Protein AF-A0A6P5MT10-F1 (afdb_monomer_lite)

Foldseek 3Di:
DDDDADPDPVSVVVSVVVVVLVVCVVVVVAADPDPNDGDHDDDPVPDQDDDPCSLVVVCCVQQPPVVVCLVPLVRVVVGDDDDPDPVVVVVSVVVVVVVDDADDFDDWDDAPPDPRDRDGDGASDKDFDCAADDVVLPRGGGFIWGFHDDDPFWTWTATSDDPRHRDIDTHGDDDDFHPPPPDPDGDDDD

Structure (mmCIF, N/CA/C/O backbone):
data_AF-A0A6P5MT10-F1
#
_entry.id   AF-A0A6P5MT10-F1
#
loop_
_atom_site.group_PDB
_atom_site.id
_atom_site.type_symbol
_atom_site.label_atom_id
_atom_site.label_alt_id
_atom_site.label_comp_id
_atom_site.label_asym_id
_atom_site.label_entity_id
_atom_site.label_seq_id
_atom_site.pdbx_PDB_ins_code
_atom_site.Cartn_x
_atom_site.Cartn_y
_atom_site.Cartn_z
_atom_site.occupancy
_atom_site.B_iso_or_equiv
_atom_site.auth_seq_id
_atom_site.auth_comp_id
_atom_site.auth_asym_id
_atom_site.auth_atom_id
_atom_site.pdbx_PDB_model_num
ATOM 1 N N . MET A 1 1 ? -4.787 19.536 1.554 1.00 51.78 1 MET A N 1
ATOM 2 C CA . MET A 1 1 ? -5.417 18.375 2.223 1.00 51.78 1 MET A CA 1
ATOM 3 C C . MET A 1 1 ? -6.895 18.700 2.415 1.00 51.78 1 MET A C 1
ATOM 5 O O . MET A 1 1 ? -7.186 19.864 2.652 1.00 51.78 1 MET A O 1
ATOM 9 N N . ARG A 1 2 ? -7.828 17.757 2.238 1.00 56.28 2 ARG A N 1
ATOM 10 C CA . ARG A 1 2 ? -9.248 17.971 2.577 1.00 56.28 2 ARG A CA 1
ATOM 11 C C . ARG A 1 2 ? -9.568 17.099 3.785 1.00 56.28 2 ARG A C 1
ATOM 13 O O . ARG A 1 2 ? -9.364 15.893 3.699 1.00 56.28 2 ARG A O 1
ATOM 20 N N . LEU A 1 3 ? -10.012 17.713 4.876 1.00 65.69 3 LEU A N 1
ATOM 21 C CA . LEU A 1 3 ? -10.479 17.008 6.065 1.00 65.69 3 LEU A CA 1
ATOM 22 C C . LEU A 1 3 ? -11.955 16.659 5.866 1.00 65.69 3 LEU A C 1
ATOM 24 O O . LEU A 1 3 ? -12.734 17.478 5.379 1.00 65.69 3 LEU A O 1
ATOM 28 N N . SER A 1 4 ? -12.316 15.420 6.170 1.00 63.41 4 SER A N 1
ATOM 29 C CA . SER A 1 4 ? -13.687 14.919 6.095 1.00 63.41 4 SER A CA 1
ATOM 30 C C . SER A 1 4 ? -14.226 14.763 7.508 1.00 63.41 4 SER A C 1
ATOM 32 O O . SER A 1 4 ? -13.623 14.052 8.305 1.00 63.41 4 SER A O 1
ATOM 34 N N . VAL A 1 5 ? -15.343 15.428 7.796 1.00 70.75 5 VAL A N 1
ATOM 35 C CA . VAL A 1 5 ? -15.992 15.422 9.112 1.00 70.75 5 VAL A CA 1
ATOM 36 C C . VAL A 1 5 ? -16.799 14.131 9.278 1.00 70.75 5 VAL A C 1
ATOM 38 O O . VAL A 1 5 ? -17.461 13.692 8.332 1.00 70.75 5 VAL A O 1
ATOM 41 N N . GLY A 1 6 ? -16.732 13.514 10.461 1.00 66.62 6 GLY A N 1
ATOM 42 C CA . GLY A 1 6 ? -17.608 12.400 10.834 1.00 66.62 6 GLY A CA 1
ATOM 43 C C . GLY A 1 6 ? -19.080 12.821 10.935 1.00 66.62 6 GLY A C 1
ATOM 44 O O . GLY A 1 6 ? -19.437 13.977 10.723 1.00 66.62 6 GLY A O 1
ATOM 45 N N . THR A 1 7 ? -19.977 11.875 11.217 1.00 67.81 7 THR A N 1
ATOM 46 C CA . THR A 1 7 ? -21.425 12.164 11.272 1.00 67.81 7 THR A CA 1
ATOM 47 C C . THR A 1 7 ? -21.898 12.649 12.640 1.00 67.81 7 THR A C 1
ATOM 49 O O . THR A 1 7 ? -23.061 13.033 12.766 1.00 67.81 7 THR A O 1
ATOM 52 N N . THR A 1 8 ? -21.055 12.582 13.674 1.00 74.50 8 THR A N 1
ATOM 53 C CA . THR A 1 8 ? -21.438 12.971 15.035 1.00 74.50 8 THR A CA 1
ATOM 54 C C . THR A 1 8 ? -20.989 14.391 15.365 1.00 74.50 8 THR A C 1
ATOM 56 O O . THR A 1 8 ? -20.043 14.919 14.786 1.00 74.50 8 THR A O 1
ATOM 59 N N . THR A 1 9 ? -21.658 15.013 16.336 1.00 73.69 9 THR A N 1
ATOM 60 C CA . THR A 1 9 ? -21.279 16.340 16.842 1.00 73.69 9 THR A CA 1
ATOM 61 C C . THR A 1 9 ? -19.901 16.332 17.512 1.00 73.69 9 THR A C 1
ATOM 63 O O . THR A 1 9 ? -19.203 17.333 17.450 1.00 73.69 9 THR A O 1
ATOM 66 N N . SER A 1 10 ? -19.484 15.201 18.098 1.00 78.56 10 SER A N 1
ATOM 67 C CA . SER A 1 10 ? -18.139 15.031 18.674 1.00 78.56 10 SER A CA 1
ATOM 68 C C . SER A 1 10 ? -17.060 15.016 17.591 1.00 78.56 10 SER A C 1
ATOM 70 O O . SER A 1 10 ? -16.057 15.709 17.723 1.00 78.56 10 SER A O 1
ATOM 72 N N . ASP A 1 11 ? -17.293 14.291 16.488 1.00 77.81 11 ASP A N 1
ATOM 73 C CA . ASP A 1 11 ? -16.350 14.245 15.359 1.00 77.81 11 ASP A CA 1
ATOM 74 C C . ASP A 1 11 ? -16.163 15.636 14.735 1.00 77.81 11 ASP A C 1
ATOM 76 O O . ASP A 1 11 ? -15.095 15.961 14.213 1.00 77.81 11 ASP A O 1
ATOM 80 N N . GLN A 1 12 ? -17.223 16.449 14.756 1.00 78.88 12 GLN A N 1
ATOM 81 C CA . GLN A 1 12 ? -17.206 17.806 14.229 1.00 78.88 12 GLN A CA 1
ATOM 82 C C . GLN A 1 12 ? -16.365 18.744 15.096 1.00 78.88 12 GLN A C 1
ATOM 84 O O . GLN A 1 12 ? -15.495 19.420 14.546 1.00 78.88 12 GLN A O 1
ATOM 89 N N . ASP A 1 13 ? -16.549 18.716 16.417 1.00 82.88 13 ASP A N 1
ATOM 90 C CA . ASP A 1 13 ? -15.737 19.499 17.356 1.00 82.88 13 ASP A CA 1
ATOM 91 C C . ASP A 1 13 ? -14.251 19.097 17.301 1.00 82.88 13 ASP A C 1
ATOM 93 O O . ASP A 1 13 ? -13.378 19.964 17.261 1.00 82.88 13 ASP A O 1
ATOM 97 N N . GLU A 1 14 ? -13.938 17.798 17.239 1.00 82.81 14 GLU A N 1
ATOM 98 C CA . GLU A 1 14 ? -12.552 17.314 17.112 1.00 82.81 14 GLU A CA 1
ATOM 99 C C . GLU A 1 14 ? -11.914 17.748 15.788 1.00 82.81 14 GLU A C 1
ATOM 101 O O . GLU A 1 14 ? -10.762 18.192 15.755 1.00 82.81 14 GLU A O 1
ATOM 106 N N . THR A 1 15 ? -12.670 17.663 14.688 1.00 83.38 15 THR A N 1
ATOM 107 C CA . THR A 1 15 ? -12.182 18.109 13.380 1.00 83.38 15 THR A CA 1
ATOM 108 C C . THR A 1 15 ? -11.914 19.611 13.392 1.00 83.38 15 THR A C 1
ATOM 110 O O . THR A 1 15 ? -10.893 20.040 12.857 1.00 83.38 15 THR A O 1
ATOM 113 N N . GLU A 1 16 ? -12.788 20.412 14.003 1.00 85.81 16 GLU A N 1
ATOM 114 C CA . GLU A 1 16 ? -12.622 21.864 14.099 1.00 85.81 16 GLU A CA 1
ATOM 115 C C . GLU A 1 16 ? -11.395 22.237 14.942 1.00 85.81 16 GLU A C 1
ATOM 117 O O . GLU A 1 16 ? -10.563 23.024 14.486 1.00 85.81 16 GLU A O 1
ATOM 122 N N . GLN A 1 17 ? -11.202 21.588 16.095 1.00 86.38 17 GLN A N 1
ATOM 123 C CA . GLN A 1 17 ? -10.018 21.780 16.941 1.00 86.38 17 GLN A CA 1
ATOM 124 C C . GLN A 1 17 ? -8.718 21.418 16.210 1.00 86.38 17 GLN A C 1
ATOM 126 O O . GLN A 1 17 ? -7.739 22.167 16.262 1.00 86.38 17 GLN A O 1
ATOM 131 N N . PHE A 1 18 ? -8.703 20.298 15.481 1.00 85.94 18 PHE A N 1
ATOM 132 C CA . PHE A 1 18 ? -7.544 19.907 14.681 1.00 85.94 18 PHE A CA 1
ATOM 133 C C . PHE A 1 18 ? -7.294 20.872 13.510 1.00 85.94 18 PHE A C 1
ATOM 135 O O . PHE A 1 18 ? -6.144 21.223 13.244 1.00 85.94 18 PHE A O 1
ATOM 142 N N . CYS A 1 19 ? -8.350 21.344 12.832 1.00 85.88 19 CYS A N 1
ATOM 143 C CA . CYS A 1 19 ? -8.241 22.366 11.784 1.00 85.88 19 CYS A CA 1
ATOM 144 C C . CYS A 1 19 ? -7.609 23.651 12.322 1.00 85.88 19 CYS A C 1
ATOM 146 O O . CYS A 1 19 ? -6.710 24.205 11.691 1.00 85.88 19 CYS A O 1
ATOM 148 N N . GLU A 1 20 ? -8.074 24.123 13.479 1.00 89.06 20 GLU A N 1
ATOM 149 C CA . GLU A 1 20 ? -7.573 25.345 14.099 1.00 89.06 20 GLU A CA 1
ATOM 150 C C . GLU A 1 20 ? -6.102 25.198 14.508 1.00 89.06 20 GLU A C 1
ATOM 152 O O . GLU A 1 20 ? -5.293 26.091 14.254 1.00 89.06 20 GLU A O 1
ATOM 157 N N . TRP A 1 21 ? -5.729 24.053 15.086 1.00 87.94 21 TRP A N 1
ATOM 158 C CA . TRP A 1 21 ? -4.333 23.744 15.393 1.00 87.94 21 TRP A CA 1
ATOM 159 C C . TRP A 1 21 ? -3.462 23.739 14.128 1.00 87.94 21 TRP A C 1
ATOM 161 O O . TRP A 1 21 ? -2.416 24.386 14.101 1.00 87.94 21 TRP A O 1
ATOM 171 N N . LEU A 1 22 ? -3.914 23.087 13.052 1.00 87.31 22 LEU A N 1
ATOM 172 C CA . LEU A 1 22 ? -3.173 23.010 11.790 1.00 87.31 22 LEU A CA 1
ATOM 173 C C . LEU A 1 22 ? -2.992 24.392 11.136 1.00 87.31 22 LEU A C 1
ATOM 175 O O . LEU A 1 22 ? -1.930 24.675 10.582 1.00 87.31 22 LEU A O 1
ATOM 179 N N . LEU A 1 23 ? -4.006 25.260 11.219 1.00 88.31 23 LEU A N 1
ATOM 180 C CA . LEU A 1 23 ? -3.922 26.650 10.758 1.00 88.31 23 LEU A CA 1
ATOM 181 C C . LEU A 1 23 ? -2.880 27.437 11.551 1.00 88.31 23 LEU A C 1
ATOM 183 O O . LEU A 1 23 ? -2.011 28.061 10.953 1.00 88.31 23 LEU A O 1
ATOM 187 N N . LYS A 1 24 ? -2.900 27.339 12.883 1.00 86.56 24 LYS A N 1
ATOM 188 C CA . LYS A 1 24 ? -1.916 28.013 13.741 1.00 86.56 24 LYS A CA 1
ATOM 189 C C . LYS A 1 24 ? -0.482 27.552 13.465 1.00 86.56 24 LYS A C 1
ATOM 191 O O . LYS A 1 24 ? 0.431 28.372 13.528 1.00 86.56 24 LYS A O 1
ATOM 196 N N . VAL A 1 25 ? -0.277 26.274 13.130 1.00 86.00 25 VAL A N 1
ATOM 197 C CA . VAL A 1 25 ? 1.021 25.772 12.647 1.00 86.00 25 VAL A CA 1
ATOM 198 C C . VAL A 1 25 ? 1.411 26.451 11.328 1.00 86.00 25 VAL A C 1
ATOM 200 O O . VAL A 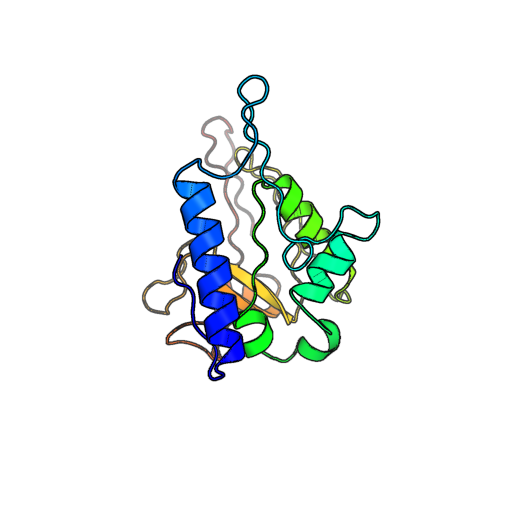1 25 ? 2.530 26.942 11.205 1.00 86.00 25 VAL A O 1
ATOM 203 N N . GLY A 1 26 ? 0.497 26.522 10.354 1.00 83.19 26 GLY A N 1
ATOM 204 C CA . GLY A 1 26 ? 0.743 27.172 9.059 1.00 83.19 26 GLY A CA 1
ATOM 205 C C . GLY A 1 26 ? 1.007 28.679 9.151 1.00 83.19 26 GLY A C 1
ATOM 206 O O . GLY A 1 26 ? 1.821 29.203 8.393 1.00 83.19 26 GLY A O 1
ATOM 207 N N . ASP A 1 27 ? 0.371 29.352 10.108 1.00 85.69 27 ASP A N 1
ATOM 208 C CA . ASP A 1 27 ? 0.545 30.781 10.386 1.00 85.69 27 ASP A CA 1
ATOM 209 C C . ASP A 1 27 ? 1.806 31.081 11.223 1.00 85.69 27 ASP A C 1
ATOM 211 O O . ASP A 1 27 ? 2.105 32.245 11.495 1.00 85.69 27 ASP A O 1
ATOM 215 N N . GLY A 1 28 ? 2.553 30.054 11.650 1.00 82.31 28 GLY A N 1
ATOM 216 C CA . GLY A 1 28 ? 3.742 30.212 12.494 1.00 82.31 28 GLY A CA 1
ATOM 217 C C . GLY A 1 28 ? 3.431 30.695 13.915 1.00 82.31 28 GLY A C 1
ATOM 218 O O . GLY A 1 28 ? 4.284 31.293 14.565 1.00 82.31 28 GLY A O 1
ATOM 219 N N . LEU A 1 29 ? 2.203 30.466 14.392 1.00 82.44 29 LEU A N 1
ATOM 220 C CA . LEU A 1 29 ? 1.739 30.828 15.738 1.00 82.44 29 LEU A CA 1
ATOM 221 C C . LEU A 1 29 ? 1.977 29.710 16.768 1.00 82.44 29 LEU A C 1
ATOM 223 O O . LEU A 1 29 ? 1.726 29.910 17.956 1.00 82.44 29 LEU A O 1
ATOM 227 N N . ILE A 1 30 ? 2.411 28.530 16.313 1.00 77.69 30 ILE A N 1
ATOM 228 C CA . ILE A 1 30 ? 2.747 27.363 17.136 1.00 77.69 30 ILE A CA 1
ATOM 229 C C . ILE A 1 30 ? 4.221 27.002 16.937 1.00 77.69 30 ILE A C 1
ATOM 231 O O . ILE A 1 30 ? 4.678 26.867 15.803 1.00 77.69 30 ILE A O 1
ATOM 235 N N . GLY A 1 31 ? 4.908 26.781 18.058 1.00 69.94 31 GLY A N 1
ATOM 236 C CA . GLY A 1 31 ? 6.320 26.414 18.145 1.00 69.94 31 GLY A CA 1
ATOM 237 C C . GLY A 1 31 ? 7.169 27.549 18.712 1.00 69.94 31 GLY A C 1
ATOM 238 O O . GLY A 1 31 ? 6.950 28.718 18.392 1.00 69.94 31 GLY A O 1
ATOM 239 N N . ASP A 1 32 ? 8.115 27.208 19.584 1.00 67.00 32 ASP A N 1
ATOM 240 C CA . ASP A 1 32 ? 9.053 28.184 20.134 1.00 67.00 32 ASP A CA 1
ATOM 241 C C . ASP A 1 32 ? 10.165 28.445 19.112 1.00 67.00 32 ASP A C 1
ATOM 243 O O . ASP A 1 32 ? 10.712 27.521 18.514 1.00 67.00 32 ASP A O 1
ATOM 247 N N . ASN A 1 33 ? 10.495 29.719 18.888 1.00 61.72 33 ASN A N 1
ATOM 248 C CA . ASN A 1 33 ? 11.582 30.110 17.994 1.00 61.72 33 ASN A CA 1
ATOM 249 C C . ASN A 1 33 ? 12.895 30.097 18.778 1.00 61.72 33 ASN A C 1
ATOM 251 O O . ASN A 1 33 ? 13.350 31.132 19.273 1.00 61.72 33 ASN A O 1
ATOM 255 N N . ILE A 1 34 ? 13.454 28.903 18.950 1.00 61.00 34 ILE A N 1
ATOM 256 C CA . ILE A 1 34 ? 14.773 28.726 19.545 1.00 61.00 34 ILE A CA 1
ATOM 257 C C . ILE A 1 34 ? 15.740 28.470 18.390 1.00 61.00 34 ILE A C 1
ATOM 259 O O . ILE A 1 34 ? 15.634 27.487 17.667 1.00 61.00 34 ILE A O 1
ATOM 263 N N . ASP A 1 35 ? 16.665 29.406 18.186 1.00 63.62 35 ASP A N 1
ATOM 264 C CA . ASP A 1 35 ? 17.834 29.248 17.316 1.00 63.62 35 ASP A CA 1
ATOM 265 C C . ASP A 1 35 ? 17.563 28.792 15.865 1.00 63.62 35 ASP A C 1
ATOM 267 O O . ASP A 1 35 ? 18.356 28.068 15.269 1.00 63.62 35 ASP A O 1
ATOM 271 N N . SER A 1 36 ? 16.523 29.339 15.222 1.00 59.97 36 SER A N 1
ATOM 272 C CA . SER A 1 36 ? 16.181 29.108 13.798 1.00 59.97 36 SER A CA 1
ATOM 273 C C . SER A 1 36 ? 15.542 27.752 13.479 1.00 59.97 36 SER A C 1
ATOM 275 O O . SER A 1 36 ? 15.314 27.458 12.303 1.00 59.97 36 SER A O 1
ATOM 277 N N . GLU A 1 37 ? 15.201 26.959 14.495 1.00 61.34 37 GLU A N 1
ATOM 278 C CA . GLU A 1 37 ? 14.422 25.732 14.351 1.00 61.34 37 GLU A CA 1
ATOM 279 C C . GLU A 1 37 ? 13.051 25.915 15.017 1.00 61.34 37 GLU A C 1
ATOM 281 O O . GLU A 1 37 ? 12.942 26.390 16.145 1.00 61.34 37 GLU A O 1
ATOM 286 N N . PHE A 1 38 ? 11.981 25.581 14.290 1.00 66.88 38 PHE A N 1
ATOM 287 C CA . PHE A 1 38 ? 10.621 25.597 14.828 1.00 66.88 38 PHE A CA 1
ATOM 288 C C . PHE A 1 38 ? 10.303 24.215 15.393 1.00 66.88 38 PHE A C 1
ATOM 290 O O . PHE A 1 38 ? 10.094 23.266 14.633 1.00 66.88 38 PHE A O 1
ATOM 297 N N . GLU A 1 39 ? 10.248 24.097 16.717 1.00 73.94 39 GLU A N 1
ATOM 298 C CA . GLU A 1 39 ? 9.820 22.862 17.370 1.00 73.94 39 GLU A CA 1
ATOM 299 C C . GLU A 1 39 ? 8.291 22.840 17.485 1.00 73.94 39 GLU A C 1
ATOM 301 O O . GLU A 1 39 ? 7.688 23.653 18.183 1.00 73.94 39 GLU A O 1
ATOM 306 N N . ILE A 1 40 ? 7.640 21.915 16.776 1.00 78.94 40 ILE A N 1
ATOM 307 C CA . ILE A 1 40 ? 6.185 21.737 16.824 1.00 78.94 40 ILE A CA 1
ATOM 308 C C . ILE A 1 40 ? 5.873 20.454 17.591 1.00 78.94 40 ILE A C 1
ATOM 310 O O . ILE A 1 40 ? 6.210 19.353 17.156 1.00 78.94 40 ILE A O 1
ATOM 314 N N . CYS A 1 41 ? 5.154 20.586 18.704 1.00 75.88 41 CYS A N 1
ATOM 315 C CA . CYS A 1 41 ? 4.646 19.445 19.458 1.00 75.88 41 CYS A CA 1
ATOM 316 C C . CYS A 1 41 ? 3.424 18.837 18.756 1.00 75.88 41 CYS A C 1
ATOM 318 O O . CYS A 1 41 ? 2.357 19.453 18.692 1.00 75.88 41 CYS A O 1
ATOM 320 N N . LEU A 1 42 ? 3.568 17.611 18.255 1.00 78.88 42 LEU A N 1
ATOM 321 C CA . LEU A 1 42 ? 2.460 16.825 17.712 1.00 78.88 42 LEU A CA 1
ATOM 322 C C . LEU A 1 42 ? 1.652 16.174 18.847 1.00 78.88 42 LEU A C 1
ATOM 324 O O . LEU A 1 42 ? 2.218 15.748 19.856 1.00 78.88 42 LEU A O 1
ATOM 328 N N . SER A 1 43 ? 0.327 16.070 18.681 1.00 79.75 43 SER A N 1
ATOM 329 C CA . SER A 1 43 ? -0.511 15.348 19.651 1.00 79.75 43 SER A CA 1
ATOM 330 C C . SER A 1 43 ? -0.124 13.868 19.708 1.00 79.75 43 SER A C 1
ATOM 332 O O . SER A 1 43 ? 0.179 13.253 18.687 1.00 79.75 43 SER A O 1
ATOM 334 N N . LYS A 1 44 ? -0.191 13.265 20.898 1.00 77.00 44 LYS A N 1
ATOM 335 C CA . LYS A 1 44 ? 0.094 11.832 21.082 1.00 77.00 44 LYS A CA 1
ATOM 336 C C . LYS A 1 44 ? -0.871 10.936 20.306 1.00 77.00 44 LYS A C 1
ATOM 338 O O . LYS A 1 44 ? -0.498 9.827 19.953 1.00 77.00 44 LYS A O 1
ATOM 343 N N . ASP A 1 45 ? -2.065 11.429 19.991 1.00 74.50 45 ASP A N 1
ATOM 344 C CA . ASP A 1 45 ? -3.080 10.670 19.250 1.00 74.50 45 ASP A CA 1
ATOM 345 C C . ASP A 1 45 ? -2.742 10.510 17.758 1.00 74.50 45 ASP A C 1
ATOM 347 O O . ASP A 1 45 ? -3.307 9.656 17.078 1.00 74.50 45 ASP A O 1
ATOM 351 N N . ILE A 1 46 ? -1.814 11.324 17.240 1.00 77.12 46 ILE A N 1
ATOM 352 C CA . ILE A 1 46 ? -1.383 11.303 15.834 1.00 77.12 46 ILE A CA 1
ATOM 353 C C . ILE A 1 46 ? 0.073 10.847 15.666 1.00 77.12 46 ILE A C 1
ATOM 355 O O . ILE A 1 46 ? 0.603 10.892 14.555 1.00 77.12 46 ILE A O 1
ATOM 359 N N . VAL A 1 47 ? 0.724 10.419 16.752 1.00 81.81 47 VAL A N 1
ATOM 360 C CA . VAL A 1 47 ? 2.131 10.007 16.767 1.00 81.81 47 VAL A CA 1
ATOM 361 C C . VAL A 1 47 ? 2.251 8.572 17.249 1.00 81.81 47 VAL A C 1
ATOM 363 O O . VAL A 1 47 ? 1.749 8.206 18.307 1.00 81.81 47 VAL A O 1
ATOM 366 N N . ILE A 1 48 ? 3.001 7.777 16.496 1.00 79.94 48 ILE A N 1
ATOM 367 C CA . ILE A 1 48 ? 3.528 6.502 16.975 1.00 79.94 48 ILE A CA 1
ATOM 368 C C . ILE A 1 48 ? 4.864 6.818 17.634 1.00 79.94 48 ILE A C 1
ATOM 370 O O . ILE A 1 48 ? 5.755 7.380 16.994 1.00 79.94 48 ILE A O 1
ATOM 374 N N . LEU A 1 49 ? 4.973 6.546 18.934 1.00 76.81 49 LEU A N 1
ATOM 375 C CA . LEU A 1 49 ? 6.181 6.859 19.687 1.00 76.81 49 LEU A CA 1
ATOM 376 C C . LEU A 1 49 ? 7.324 5.968 19.203 1.00 76.81 49 LEU A C 1
ATOM 378 O O . LEU A 1 49 ? 7.154 4.763 19.039 1.00 76.81 49 LEU A O 1
ATOM 382 N N . SER A 1 50 ? 8.495 6.567 18.996 1.00 69.69 50 SER A N 1
ATOM 383 C CA . SER A 1 50 ? 9.692 5.836 18.594 1.00 69.69 50 SER A CA 1
ATOM 384 C C . SER A 1 50 ? 10.028 4.770 19.638 1.00 69.69 50 SER A C 1
ATOM 386 O O . SER A 1 50 ? 10.456 5.078 20.750 1.00 69.69 50 SER A O 1
ATOM 388 N N . SER A 1 51 ? 9.811 3.515 19.265 1.00 78.94 51 SER A N 1
ATOM 389 C CA . SER A 1 51 ? 10.110 2.316 20.036 1.00 78.94 51 SER A CA 1
ATOM 390 C C . SER A 1 51 ? 10.807 1.306 19.123 1.00 78.94 51 SER A C 1
ATOM 392 O O . SER A 1 51 ? 10.764 1.431 17.895 1.00 78.94 51 SER A O 1
ATOM 394 N N . ASP A 1 52 ? 11.396 0.261 19.702 1.00 77.81 52 ASP A N 1
ATOM 395 C CA . ASP A 1 52 ? 11.949 -0.860 18.927 1.00 77.81 52 ASP A CA 1
ATOM 396 C C . ASP A 1 52 ? 10.876 -1.574 18.073 1.00 77.81 52 ASP A C 1
ATOM 398 O O . ASP A 1 52 ? 11.205 -2.332 17.164 1.00 77.81 52 ASP A O 1
ATOM 402 N N . GLN A 1 53 ? 9.591 -1.322 18.353 1.00 79.12 53 GLN A N 1
ATOM 403 C CA . GLN A 1 53 ? 8.423 -1.881 17.669 1.00 79.12 53 GLN A CA 1
ATOM 404 C C . GLN A 1 53 ? 7.677 -0.840 16.821 1.00 79.12 53 GLN A C 1
ATOM 406 O O . GLN A 1 53 ? 6.584 -1.119 16.336 1.00 79.12 53 GLN A O 1
ATOM 411 N N . ALA A 1 54 ? 8.249 0.347 16.586 1.00 83.19 54 ALA A N 1
ATOM 412 C CA . ALA A 1 54 ? 7.560 1.430 15.879 1.00 83.19 54 ALA A CA 1
ATOM 413 C C . ALA A 1 54 ? 7.034 1.010 14.492 1.00 83.19 54 ALA A C 1
ATOM 415 O O . ALA A 1 54 ? 5.952 1.435 14.087 1.00 83.19 54 ALA A O 1
ATOM 416 N N . PHE A 1 55 ? 7.754 0.143 13.769 1.00 82.75 55 PHE A N 1
ATOM 417 C CA . PHE A 1 55 ? 7.285 -0.393 12.486 1.00 82.75 55 PHE A CA 1
ATOM 418 C C . PHE A 1 55 ? 6.134 -1.393 12.631 1.00 82.75 55 PHE A C 1
ATOM 420 O O . PHE A 1 55 ? 5.197 -1.332 11.833 1.00 82.75 55 PHE A O 1
ATOM 427 N N . ASP A 1 56 ? 6.162 -2.254 13.653 1.00 83.62 56 ASP A N 1
ATOM 428 C CA . ASP A 1 56 ? 5.052 -3.163 13.961 1.00 83.62 56 ASP A CA 1
ATOM 429 C C . ASP A 1 56 ? 3.796 -2.357 14.311 1.00 83.62 56 ASP A C 1
ATOM 431 O O . ASP A 1 56 ? 2.712 -2.627 13.794 1.00 83.62 56 ASP A O 1
ATOM 435 N N . GLU A 1 57 ? 3.949 -1.323 15.141 1.00 86.81 57 GLU A N 1
ATOM 436 C CA . GLU A 1 57 ? 2.877 -0.405 15.524 1.00 86.81 57 GLU A CA 1
ATOM 437 C C . GLU A 1 57 ? 2.331 0.354 14.306 1.00 86.81 57 GLU A C 1
ATOM 439 O O . GLU A 1 57 ? 1.116 0.405 14.107 1.00 86.81 57 GLU A O 1
ATOM 444 N N . LEU A 1 58 ? 3.205 0.871 13.434 1.00 88.12 58 LEU A N 1
ATOM 445 C CA . LEU A 1 58 ? 2.825 1.570 12.202 1.00 88.12 58 LEU A CA 1
ATOM 446 C C . LEU A 1 58 ? 2.064 0.667 11.235 1.00 88.12 58 LEU A C 1
ATOM 448 O O . LEU A 1 58 ? 1.038 1.073 10.671 1.00 88.12 58 LEU A O 1
ATOM 452 N N . VAL A 1 59 ? 2.550 -0.558 11.039 1.00 85.69 59 VAL A N 1
ATOM 453 C CA . VAL A 1 59 ? 1.886 -1.548 10.196 1.00 85.69 59 VAL A CA 1
ATOM 454 C C . VAL A 1 59 ? 0.566 -1.979 10.815 1.00 85.69 59 VAL A C 1
ATOM 456 O O . VAL A 1 59 ? -0.421 -2.064 10.090 1.00 85.69 59 VAL A O 1
ATOM 459 N N . HIS A 1 60 ? 0.501 -2.203 12.125 1.00 87.31 60 HIS A N 1
ATOM 460 C CA . HIS A 1 60 ? -0.733 -2.576 12.808 1.00 87.31 60 HIS A CA 1
ATOM 461 C C . HIS A 1 60 ? -1.785 -1.464 12.741 1.00 87.31 60 HIS A C 1
ATOM 463 O O . HIS A 1 60 ? -2.946 -1.735 12.429 1.00 87.31 60 HIS A O 1
ATOM 469 N N . PHE A 1 61 ? -1.373 -0.217 12.973 1.00 87.75 61 PHE A N 1
ATOM 470 C CA . PHE A 1 61 ? -2.217 0.969 12.867 1.00 87.75 61 PHE A CA 1
ATOM 471 C C . PHE A 1 61 ? -2.768 1.129 11.445 1.00 87.75 61 PHE A C 1
ATOM 473 O O . PHE A 1 61 ? -3.976 1.271 11.235 1.00 87.75 61 PHE A O 1
ATOM 480 N N . SER A 1 62 ? -1.889 1.040 10.444 1.00 88.19 62 SER A N 1
ATOM 481 C CA . SER A 1 62 ? -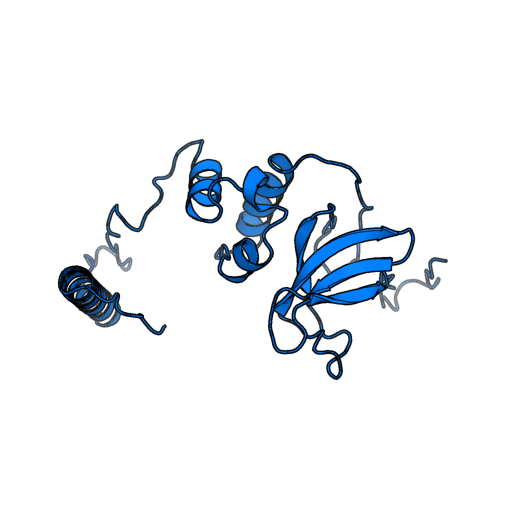2.262 1.241 9.043 1.00 88.19 62 SER A CA 1
ATOM 482 C C . SER A 1 62 ? -3.047 0.059 8.475 1.00 88.19 62 SER A C 1
ATOM 484 O O . SER A 1 62 ? -4.029 0.271 7.766 1.00 88.19 62 SER A O 1
ATOM 486 N N . TYR A 1 63 ? -2.654 -1.175 8.798 1.00 88.38 63 TYR A N 1
ATOM 487 C CA . TYR A 1 63 ? -3.178 -2.441 8.274 1.00 88.38 63 TYR A CA 1
ATOM 488 C C . TYR A 1 63 ? -3.534 -3.426 9.407 1.00 88.38 63 TYR A C 1
ATOM 490 O O . TYR A 1 63 ? -2.913 -4.486 9.553 1.00 88.38 63 TYR A O 1
ATOM 498 N N . PRO A 1 64 ? -4.599 -3.152 10.178 1.00 89.81 64 PRO A N 1
ATOM 499 C CA . PRO A 1 64 ? -4.996 -4.013 11.284 1.00 89.81 64 PRO A CA 1
ATOM 500 C C . PRO A 1 64 ? -5.419 -5.401 10.788 1.00 89.81 64 PRO A C 1
ATOM 502 O O . PRO A 1 64 ? -6.209 -5.539 9.850 1.00 89.81 64 PRO A O 1
ATOM 505 N N . ASN A 1 65 ? -4.929 -6.451 11.453 1.00 88.88 65 ASN A N 1
ATOM 506 C CA . ASN A 1 65 ? -5.196 -7.849 11.094 1.00 88.88 65 ASN A CA 1
ATOM 507 C C . ASN A 1 65 ? -4.880 -8.175 9.619 1.00 88.88 65 ASN A C 1
ATOM 509 O O . ASN A 1 65 ? -5.661 -8.875 8.969 1.00 88.88 65 ASN A O 1
ATOM 513 N N . ILE A 1 66 ? -3.755 -7.677 9.091 1.00 85.50 66 ILE A N 1
ATOM 514 C CA . ILE A 1 66 ? -3.375 -7.804 7.673 1.00 85.50 66 ILE A CA 1
ATOM 515 C C . ILE A 1 66 ? -3.581 -9.219 7.110 1.00 85.50 66 ILE A C 1
ATOM 517 O O . ILE A 1 66 ? -4.233 -9.366 6.082 1.00 85.50 66 ILE A O 1
ATOM 521 N N . LEU A 1 67 ? -3.162 -10.260 7.839 1.00 84.31 67 LEU A N 1
ATOM 522 C CA . LEU A 1 67 ? -3.287 -11.661 7.418 1.00 84.31 67 LEU A CA 1
ATOM 523 C C . LEU A 1 67 ? -4.742 -12.109 7.209 1.00 84.31 67 LEU A C 1
ATOM 525 O O . LEU A 1 67 ? -5.035 -12.826 6.258 1.00 84.31 67 LEU A O 1
ATOM 529 N N . LYS A 1 68 ? -5.675 -11.660 8.060 1.00 86.12 68 LYS A N 1
ATOM 530 C CA . LYS A 1 68 ? -7.110 -11.971 7.912 1.00 86.12 68 LYS A CA 1
ATOM 531 C C . LYS A 1 68 ? -7.747 -11.197 6.760 1.00 86.12 68 LYS A C 1
ATOM 533 O O . LYS A 1 68 ? -8.741 -11.639 6.196 1.00 86.12 68 LYS A O 1
ATOM 538 N N . ASN A 1 69 ? -7.183 -10.038 6.430 1.00 85.62 69 ASN A N 1
ATOM 539 C CA . ASN A 1 69 ? -7.698 -9.136 5.411 1.00 85.62 69 ASN A CA 1
ATOM 540 C C . ASN A 1 69 ? -7.017 -9.301 4.046 1.00 85.62 69 ASN A C 1
ATOM 542 O O . ASN A 1 69 ? -7.374 -8.569 3.127 1.00 85.62 69 ASN A O 1
ATOM 546 N N . MET A 1 70 ? -6.103 -10.265 3.873 1.00 78.88 70 MET A N 1
ATOM 547 C CA . MET A 1 70 ? -5.402 -10.497 2.599 1.00 78.88 70 MET A CA 1
ATOM 548 C C . MET A 1 70 ? -6.375 -10.696 1.430 1.00 78.88 70 MET A C 1
ATOM 550 O O . MET A 1 70 ? -6.177 -10.151 0.349 1.00 78.88 70 MET A O 1
ATOM 554 N N . SER A 1 71 ? -7.496 -11.383 1.653 1.00 76.56 71 SER A N 1
ATOM 555 C CA . SER A 1 71 ? -8.523 -11.585 0.620 1.00 76.56 71 SER A CA 1
ATOM 556 C C . SER A 1 71 ? -9.451 -10.374 0.417 1.00 76.56 71 SER A C 1
ATOM 558 O O . SER A 1 71 ? -10.247 -10.351 -0.523 1.00 76.56 71 SER A O 1
ATOM 560 N N . SER A 1 72 ? -9.380 -9.359 1.284 1.00 81.38 72 SER A N 1
ATOM 561 C CA . SER A 1 72 ? -10.249 -8.183 1.245 1.00 81.38 72 SER A CA 1
ATOM 562 C C . SER A 1 72 ? -9.672 -7.094 0.342 1.00 81.38 72 SER A C 1
ATOM 564 O O . SER A 1 72 ? -8.822 -6.295 0.727 1.00 81.38 72 SER A O 1
ATOM 566 N N . LYS A 1 73 ? -10.199 -7.004 -0.878 1.00 72.44 73 LYS A N 1
ATOM 567 C CA . LYS A 1 73 ? -9.756 -6.031 -1.895 1.00 72.44 73 LYS A CA 1
ATOM 568 C C . LYS A 1 73 ? -9.906 -4.576 -1.438 1.00 72.44 73 LYS A C 1
ATOM 570 O O . LYS A 1 73 ? -9.026 -3.748 -1.659 1.00 72.44 73 LYS A O 1
ATOM 575 N N . ASN A 1 74 ? -11.010 -4.262 -0.757 1.00 79.31 74 ASN A N 1
ATOM 576 C CA . ASN A 1 74 ? -11.278 -2.910 -0.257 1.00 79.31 74 ASN A CA 1
ATOM 577 C C . ASN A 1 74 ? -10.340 -2.505 0.884 1.00 79.31 74 ASN A C 1
ATOM 579 O O . ASN A 1 74 ? -10.110 -1.314 1.084 1.00 79.31 74 ASN A O 1
ATOM 583 N N . PHE A 1 75 ? -9.789 -3.476 1.614 1.00 83.62 75 PHE A N 1
ATOM 584 C CA . PHE A 1 75 ? -8.907 -3.208 2.740 1.00 83.62 75 PHE A CA 1
ATOM 585 C C . PHE A 1 75 ? -7.652 -2.455 2.290 1.00 83.62 75 PHE A C 1
ATOM 587 O O . PHE A 1 75 ? -7.384 -1.366 2.786 1.00 83.62 75 PHE A O 1
ATOM 594 N N . PHE A 1 76 ? -6.947 -2.962 1.278 1.00 80.12 76 PHE A N 1
ATOM 595 C CA . PHE A 1 76 ? -5.732 -2.324 0.750 1.00 80.12 76 PHE A CA 1
ATOM 596 C C . PHE A 1 76 ? -6.015 -1.103 -0.135 1.00 80.12 76 PHE A C 1
ATOM 598 O O . PHE A 1 76 ? -5.135 -0.278 -0.383 1.00 80.12 76 PHE A O 1
ATOM 605 N N . LYS A 1 77 ? -7.259 -0.952 -0.599 1.00 78.19 77 LYS A N 1
ATOM 606 C CA . LYS A 1 77 ? -7.690 0.184 -1.416 1.00 78.19 77 LYS A CA 1
ATOM 607 C C . LYS A 1 77 ? -7.606 1.510 -0.657 1.00 78.19 77 LYS A C 1
ATOM 609 O O . LYS A 1 77 ? -7.125 2.500 -1.200 1.00 78.19 77 LYS A O 1
ATOM 614 N N . ALA A 1 78 ? -8.078 1.517 0.587 1.00 77.62 78 ALA A N 1
ATOM 615 C CA . ALA A 1 78 ? -8.260 2.728 1.387 1.00 77.62 78 ALA A CA 1
ATOM 616 C C . ALA A 1 78 ? -7.033 3.116 2.231 1.00 77.62 78 ALA A C 1
ATOM 618 O O . ALA A 1 78 ? -7.101 4.071 2.998 1.00 77.62 78 ALA A O 1
ATOM 619 N N . ARG A 1 79 ? -5.928 2.367 2.134 1.00 85.19 79 ARG A N 1
ATOM 620 C CA . ARG A 1 79 ? -4.794 2.450 3.066 1.00 85.19 79 ARG A CA 1
ATOM 621 C C . ARG A 1 79 ? -3.487 2.648 2.303 1.00 85.19 79 ARG A C 1
ATOM 623 O O . ARG A 1 79 ? -3.322 2.117 1.208 1.00 85.19 79 ARG A O 1
ATOM 630 N N . THR A 1 80 ? -2.589 3.465 2.843 1.00 85.06 80 THR A N 1
ATOM 631 C CA . THR A 1 80 ? -1.242 3.711 2.311 1.00 85.06 80 THR A CA 1
ATOM 632 C C . THR A 1 80 ? -0.370 4.254 3.429 1.00 85.06 80 THR A C 1
ATOM 634 O O . THR A 1 80 ? -0.833 5.081 4.207 1.00 85.06 80 THR A O 1
ATOM 637 N N . ILE A 1 81 ? 0.889 3.825 3.459 1.00 87.06 81 ILE A N 1
ATOM 638 C CA . ILE A 1 81 ? 1.927 4.435 4.288 1.00 87.06 81 ILE A CA 1
ATOM 639 C C . ILE A 1 81 ? 2.760 5.336 3.374 1.00 87.06 81 ILE A C 1
ATOM 641 O O . ILE A 1 81 ? 3.159 4.912 2.289 1.00 87.06 81 ILE A O 1
ATOM 645 N N . LEU A 1 82 ? 2.977 6.581 3.793 1.00 85.19 82 LEU A N 1
ATOM 646 C CA . LEU A 1 82 ? 3.867 7.534 3.132 1.00 85.19 82 LEU A CA 1
ATOM 647 C C . LEU A 1 82 ? 5.062 7.780 4.049 1.00 85.19 82 LEU A C 1
ATOM 649 O O . LEU A 1 82 ? 4.882 7.917 5.256 1.00 85.19 82 LEU A O 1
ATOM 653 N N . ALA A 1 83 ? 6.258 7.860 3.476 1.00 83.25 83 ALA A N 1
ATOM 654 C CA . ALA A 1 83 ? 7.474 8.187 4.207 1.00 83.25 83 ALA A CA 1
ATOM 655 C C . ALA A 1 83 ? 8.295 9.233 3.431 1.00 83.25 83 ALA A C 1
ATOM 657 O O . ALA A 1 83 ? 8.167 9.317 2.205 1.00 83.25 83 ALA A O 1
ATOM 658 N N . PRO A 1 84 ? 9.111 10.047 4.126 1.00 81.38 84 PRO A N 1
ATOM 659 C CA . PRO A 1 84 ? 9.819 11.171 3.513 1.00 81.38 84 PRO A CA 1
ATOM 660 C C . PRO A 1 84 ? 11.013 10.748 2.646 1.00 81.38 84 PRO A C 1
ATOM 662 O O . PRO A 1 84 ? 11.407 11.499 1.757 1.00 81.38 84 PRO A O 1
ATOM 665 N N . THR A 1 85 ? 11.587 9.563 2.880 1.00 81.31 85 THR A N 1
ATOM 666 C CA . THR A 1 85 ? 12.754 9.050 2.146 1.00 81.31 85 THR A CA 1
ATOM 667 C C . THR A 1 85 ? 12.519 7.633 1.632 1.00 81.31 85 THR A C 1
ATOM 669 O O . THR A 1 85 ? 11.695 6.886 2.164 1.00 81.31 85 THR A O 1
ATOM 672 N N . LEU A 1 86 ? 13.262 7.257 0.585 1.00 74.75 86 LEU A N 1
ATOM 673 C CA . LEU A 1 86 ? 13.220 5.906 0.020 1.00 74.75 86 LEU A CA 1
ATOM 674 C C . LEU A 1 86 ? 13.717 4.848 1.011 1.00 74.75 86 LEU A C 1
ATOM 676 O O . LEU A 1 86 ? 13.129 3.774 1.062 1.00 74.75 86 LEU A O 1
ATOM 680 N N . ASP A 1 87 ? 14.726 5.169 1.822 1.00 80.12 87 ASP A N 1
ATOM 681 C CA . ASP A 1 87 ? 15.294 4.241 2.808 1.00 80.12 87 ASP A CA 1
ATOM 682 C C . ASP A 1 87 ? 14.231 3.793 3.826 1.00 80.12 87 ASP A C 1
ATOM 684 O O . ASP A 1 87 ? 14.056 2.601 4.071 1.00 80.12 87 ASP A O 1
ATOM 688 N N . ILE A 1 88 ? 13.421 4.734 4.330 1.00 82.94 88 ILE A N 1
ATOM 689 C CA . ILE A 1 88 ? 12.322 4.420 5.256 1.00 82.94 88 ILE A CA 1
ATOM 690 C C . ILE A 1 88 ? 11.228 3.605 4.547 1.00 82.94 88 ILE A C 1
ATOM 692 O O . ILE A 1 88 ? 10.668 2.677 5.130 1.00 82.94 88 ILE A O 1
ATOM 696 N N . ILE A 1 89 ? 10.918 3.913 3.279 1.00 81.81 89 ILE A N 1
ATOM 697 C CA . ILE A 1 89 ? 9.970 3.109 2.488 1.00 81.81 89 ILE A CA 1
ATOM 698 C C . ILE A 1 89 ? 10.465 1.666 2.340 1.00 81.81 89 ILE A C 1
ATOM 700 O O . ILE A 1 89 ? 9.666 0.733 2.435 1.00 81.81 89 ILE A O 1
ATOM 704 N N . GLU A 1 90 ? 11.759 1.470 2.094 1.00 82.06 90 GLU A N 1
ATOM 705 C CA . GLU A 1 90 ? 12.353 0.143 1.965 1.00 82.06 90 GLU A CA 1
ATOM 706 C C . GLU A 1 90 ? 12.255 -0.646 3.276 1.00 82.06 90 GLU A C 1
ATOM 708 O O . GLU A 1 90 ? 11.820 -1.799 3.254 1.00 82.06 90 GLU A O 1
ATOM 713 N N . GLU A 1 91 ? 12.554 -0.023 4.417 1.00 84.44 91 GLU A N 1
ATOM 714 C CA . GLU A 1 91 ? 12.404 -0.644 5.739 1.00 84.44 91 GLU A CA 1
ATOM 715 C C . GLU A 1 91 ? 10.955 -1.072 6.022 1.00 84.44 91 GLU A C 1
ATOM 717 O O . GLU A 1 91 ? 10.710 -2.236 6.353 1.00 84.44 91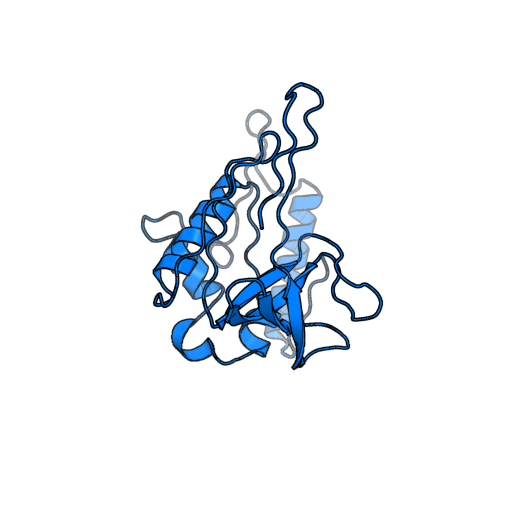 GLU A O 1
ATOM 722 N N . VAL A 1 92 ? 9.979 -0.181 5.801 1.00 84.81 92 VAL A N 1
ATOM 723 C CA . VAL A 1 92 ? 8.547 -0.489 5.982 1.00 84.81 92 VAL A CA 1
ATOM 724 C C . VAL A 1 92 ? 8.104 -1.631 5.066 1.00 84.81 92 VAL A C 1
ATOM 726 O O . VAL A 1 92 ? 7.408 -2.550 5.504 1.00 84.81 92 VAL A O 1
ATOM 729 N N . ASN A 1 93 ? 8.499 -1.595 3.791 1.00 84.50 93 ASN A N 1
ATOM 730 C CA . ASN A 1 93 ? 8.140 -2.632 2.827 1.00 84.50 93 ASN A CA 1
ATOM 731 C C . ASN A 1 93 ? 8.751 -3.984 3.204 1.00 84.50 93 ASN A C 1
ATOM 733 O O . ASN A 1 93 ? 8.055 -4.998 3.164 1.00 84.50 93 ASN A O 1
ATOM 737 N N . ASN A 1 94 ? 10.023 -4.015 3.602 1.00 83.25 94 ASN A N 1
ATOM 738 C CA . ASN A 1 94 ? 10.690 -5.237 4.048 1.00 83.25 94 ASN A CA 1
ATOM 739 C C . ASN A 1 94 ? 10.010 -5.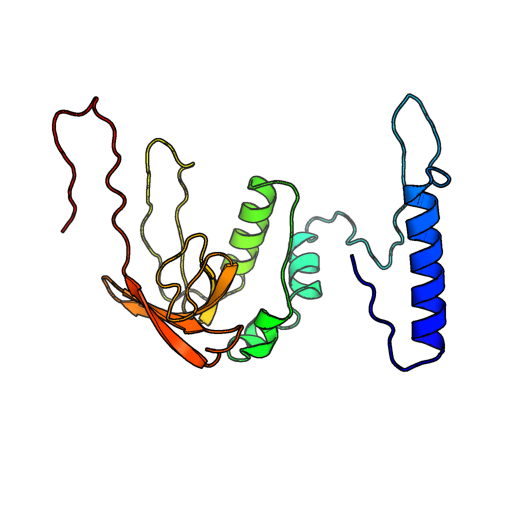823 5.290 1.00 83.25 94 ASN A C 1
ATOM 741 O O . ASN A 1 94 ? 9.788 -7.034 5.355 1.00 83.25 94 ASN A O 1
ATOM 745 N N . HIS A 1 95 ? 9.612 -4.968 6.231 1.00 85.00 95 HIS A N 1
ATOM 746 C CA . HIS A 1 95 ? 8.885 -5.372 7.427 1.00 85.00 95 HIS A CA 1
ATOM 747 C C . HIS A 1 95 ? 7.494 -5.951 7.095 1.00 85.00 95 HIS A C 1
ATOM 749 O O . HIS A 1 95 ? 7.174 -7.068 7.505 1.00 85.00 95 HIS A O 1
ATOM 755 N N . LEU A 1 96 ? 6.702 -5.278 6.246 1.00 83.25 96 LEU A N 1
ATOM 756 C CA . LEU A 1 96 ? 5.424 -5.802 5.733 1.00 83.25 96 LEU A CA 1
ATOM 757 C C . LEU A 1 96 ? 5.593 -7.157 5.035 1.00 83.25 96 LEU A C 1
ATOM 759 O O . LEU A 1 96 ? 4.804 -8.083 5.235 1.00 83.25 96 LEU A O 1
ATOM 763 N N . MET A 1 97 ? 6.644 -7.289 4.228 1.00 81.12 97 MET A N 1
ATOM 764 C CA . MET A 1 97 ? 6.950 -8.529 3.529 1.00 81.12 97 MET A CA 1
ATOM 765 C C . MET A 1 97 ? 7.371 -9.645 4.484 1.00 81.12 97 MET A C 1
ATOM 767 O O . MET A 1 97 ? 7.099 -10.800 4.173 1.00 81.12 97 MET A O 1
ATOM 771 N N . ALA A 1 98 ? 7.992 -9.354 5.627 1.00 82.50 98 ALA A N 1
ATOM 772 C CA . ALA A 1 98 ? 8.321 -10.364 6.633 1.00 82.50 98 ALA A CA 1
ATOM 773 C C . ALA A 1 98 ? 7.071 -10.924 7.337 1.00 82.50 98 ALA A C 1
ATOM 775 O O . ALA A 1 98 ? 7.033 -12.112 7.654 1.00 82.50 98 ALA A O 1
ATOM 776 N N . ILE A 1 99 ? 6.034 -10.100 7.525 1.00 82.38 99 ILE A N 1
ATOM 777 C CA . ILE A 1 99 ? 4.769 -10.499 8.166 1.00 82.38 99 ILE A CA 1
ATOM 778 C C . ILE A 1 99 ? 3.949 -11.437 7.266 1.00 82.38 99 ILE A C 1
ATOM 780 O O . ILE A 1 99 ? 3.292 -12.359 7.751 1.00 82.38 99 ILE A O 1
ATOM 784 N N . ILE A 1 100 ? 3.962 -11.207 5.950 1.00 78.19 100 ILE A N 1
ATOM 785 C CA . ILE A 1 100 ? 3.151 -11.969 4.993 1.00 78.19 100 ILE A CA 1
ATOM 786 C C . ILE A 1 100 ? 3.874 -13.281 4.629 1.00 78.19 100 ILE A C 1
ATOM 788 O O . ILE A 1 100 ? 4.999 -13.225 4.125 1.00 78.19 100 ILE A O 1
ATOM 792 N N . PRO A 1 101 ? 3.269 -14.470 4.827 1.00 68.50 101 PRO A N 1
ATOM 793 C CA . PRO A 1 101 ? 3.915 -15.750 4.524 1.00 68.50 101 PRO A CA 1
ATOM 794 C C . PRO A 1 101 ? 4.341 -15.860 3.045 1.00 68.50 101 PRO A C 1
ATOM 796 O O . PRO A 1 101 ? 3.695 -15.326 2.146 1.00 68.50 101 PRO A O 1
ATOM 799 N N . VAL A 1 102 ? 5.501 -16.478 2.802 1.00 56.16 102 VAL A N 1
ATOM 800 C CA . VAL A 1 102 ? 6.177 -16.545 1.491 1.00 56.16 102 VAL A CA 1
ATOM 801 C C . VAL A 1 102 ? 5.709 -17.779 0.718 1.00 56.16 102 VAL A C 1
ATOM 803 O O . VAL A 1 102 ? 5.801 -18.876 1.258 1.00 56.16 102 VAL A O 1
ATOM 806 N N . GLU A 1 103 ? 5.349 -17.624 -0.560 1.00 53.81 103 GLU A N 1
ATOM 807 C CA . GLU A 1 103 ? 5.346 -18.755 -1.506 1.00 53.81 103 GLU A CA 1
ATOM 808 C C . GLU A 1 103 ? 6.394 -18.625 -2.621 1.00 53.81 103 GLU A C 1
ATOM 810 O O . GLU A 1 103 ? 6.963 -19.642 -2.999 1.00 53.81 103 GLU A O 1
ATOM 815 N N . GLU A 1 104 ? 6.788 -17.427 -3.079 1.00 49.69 104 GLU A N 1
ATOM 816 C CA . GLU A 1 104 ? 7.823 -17.311 -4.123 1.00 49.69 104 GLU A CA 1
ATOM 817 C C . GLU A 1 104 ? 8.725 -16.073 -3.968 1.00 49.69 104 GLU A C 1
ATOM 819 O O . GLU A 1 104 ? 8.296 -15.000 -3.546 1.00 49.69 104 GLU A O 1
ATOM 824 N N . LEU A 1 105 ? 10.008 -16.241 -4.307 1.00 46.50 105 LEU A N 1
ATOM 825 C CA . LEU A 1 105 ? 11.045 -15.205 -4.363 1.00 46.50 105 LEU A CA 1
ATOM 826 C C . LEU A 1 105 ? 11.334 -14.882 -5.833 1.00 46.50 105 LEU A C 1
ATOM 828 O O . LEU A 1 105 ? 11.679 -15.780 -6.599 1.00 46.50 105 LEU A O 1
ATOM 832 N N . LEU A 1 106 ? 11.255 -13.607 -6.226 1.00 43.91 106 LEU A N 1
ATOM 833 C CA . LEU A 1 106 ? 11.616 -13.160 -7.576 1.00 43.91 106 LEU A CA 1
ATOM 834 C C . LEU A 1 106 ? 12.954 -12.411 -7.619 1.00 43.91 106 LEU A C 1
ATOM 836 O O . LEU A 1 106 ? 13.392 -11.790 -6.649 1.00 43.91 106 LEU A O 1
ATOM 840 N N . ASN A 1 107 ? 13.628 -12.582 -8.758 1.00 41.59 107 ASN A N 1
ATOM 841 C CA . ASN A 1 107 ? 15.037 -12.280 -8.995 1.00 41.59 107 ASN A CA 1
ATOM 842 C C . ASN A 1 107 ? 15.381 -10.782 -8.999 1.00 41.59 107 ASN A C 1
ATOM 844 O O . ASN A 1 107 ? 14.589 -9.924 -9.374 1.00 41.59 107 ASN A O 1
ATOM 848 N N . ILE A 1 108 ? 16.636 -10.523 -8.629 1.00 42.06 108 ILE A N 1
ATOM 849 C CA . ILE A 1 108 ? 17.303 -9.222 -8.509 1.00 42.06 108 ILE A CA 1
ATOM 850 C C . ILE A 1 108 ? 17.488 -8.574 -9.892 1.00 42.06 108 ILE A C 1
ATOM 852 O O . ILE A 1 108 ? 18.014 -9.215 -10.805 1.00 42.06 108 ILE A O 1
ATOM 856 N N . ILE A 1 109 ? 17.123 -7.296 -10.029 1.00 39.62 109 ILE A N 1
ATOM 857 C CA . ILE A 1 109 ? 17.444 -6.467 -11.199 1.00 39.62 109 ILE A CA 1
ATOM 858 C C . ILE A 1 109 ? 18.478 -5.424 -10.764 1.00 39.62 109 ILE A C 1
ATOM 860 O O . ILE A 1 109 ? 18.181 -4.554 -9.955 1.00 39.62 109 ILE A O 1
ATOM 864 N N . ASN A 1 110 ? 19.690 -5.504 -11.319 1.00 39.41 110 ASN A N 1
ATOM 865 C CA . ASN A 1 110 ? 20.675 -4.424 -11.255 1.00 39.41 110 ASN A CA 1
ATOM 866 C C . ASN A 1 110 ? 20.675 -3.698 -12.601 1.00 39.41 110 ASN A C 1
ATOM 868 O O . ASN A 1 110 ? 21.229 -4.202 -13.578 1.00 39.41 110 ASN A O 1
ATOM 872 N N . CYS A 1 111 ? 20.065 -2.516 -12.654 1.00 37.47 111 CYS A N 1
ATOM 873 C CA . CYS A 1 111 ? 20.210 -1.597 -13.779 1.00 37.47 111 CYS A CA 1
ATOM 874 C C . CYS A 1 111 ? 21.106 -0.437 -13.359 1.00 37.47 111 CYS A C 1
ATOM 876 O O . CYS A 1 111 ? 20.854 0.203 -12.351 1.00 37.47 111 CYS A O 1
ATOM 878 N N . SER A 1 112 ? 22.132 -0.136 -14.151 1.00 42.53 112 SER A N 1
ATOM 879 C CA . SER A 1 112 ? 23.236 0.768 -13.800 1.00 42.53 112 SER A CA 1
ATOM 880 C C . SER A 1 112 ? 22.889 2.258 -13.625 1.00 42.53 112 SER A C 1
ATOM 882 O O . SER A 1 112 ? 23.807 3.043 -13.451 1.00 42.53 112 SER A O 1
ATOM 884 N N . ASN A 1 113 ? 21.612 2.653 -13.623 1.00 39.97 113 ASN A N 1
ATOM 885 C CA . ASN A 1 113 ? 21.148 4.028 -13.358 1.00 39.97 113 ASN A CA 1
ATOM 886 C C . ASN A 1 113 ? 19.870 4.076 -12.488 1.00 39.97 113 ASN A C 1
ATOM 888 O O . ASN A 1 113 ? 19.227 5.116 -12.379 1.00 39.97 113 ASN A O 1
ATOM 892 N N . LEU A 1 114 ? 19.482 2.945 -11.896 1.00 45.72 114 LEU A N 1
ATOM 893 C CA . LEU A 1 114 ? 18.475 2.847 -10.841 1.00 45.72 114 LEU A CA 1
ATOM 894 C C . LEU A 1 114 ? 19.186 2.227 -9.636 1.00 45.72 114 LEU A C 1
ATOM 896 O O . LEU A 1 114 ? 20.081 1.402 -9.848 1.00 45.72 114 LEU A O 1
ATOM 900 N N . PRO A 1 115 ? 18.857 2.587 -8.387 1.00 44.25 115 PRO A N 1
ATOM 901 C CA . PRO A 1 115 ? 19.458 1.890 -7.263 1.00 44.25 115 PRO A CA 1
ATOM 902 C C . PRO A 1 115 ? 19.147 0.384 -7.389 1.00 44.25 115 PRO A C 1
ATOM 904 O O . PRO A 1 115 ? 18.155 0.016 -8.032 1.00 44.25 115 PRO A O 1
ATOM 907 N N . PRO A 1 116 ? 20.018 -0.499 -6.876 1.00 47.66 116 PRO A N 1
ATOM 908 C CA . PRO A 1 116 ? 19.904 -1.946 -7.040 1.00 47.66 116 PRO A CA 1
ATOM 909 C C . PRO A 1 116 ? 18.660 -2.474 -6.310 1.00 47.66 116 PRO A C 1
ATOM 911 O O . PRO A 1 116 ? 18.735 -2.973 -5.194 1.00 47.66 116 PRO A O 1
ATOM 914 N N . HIS A 1 117 ? 17.484 -2.336 -6.916 1.00 59.59 117 HIS A N 1
ATOM 915 C CA . HIS A 1 117 ? 16.224 -2.665 -6.271 1.00 59.59 117 HIS A CA 1
ATOM 916 C C . HIS A 1 117 ? 15.803 -4.078 -6.659 1.00 59.59 117 HIS A C 1
ATOM 918 O O . HIS A 1 117 ? 15.271 -4.352 -7.738 1.00 59.59 117 HIS A O 1
ATOM 924 N N . LYS A 1 118 ? 16.045 -5.006 -5.735 1.00 63.38 118 LYS A N 1
ATOM 925 C CA . LYS A 1 118 ? 15.456 -6.341 -5.762 1.00 63.38 118 LYS A CA 1
ATOM 926 C C . LYS A 1 118 ? 13.945 -6.213 -5.545 1.00 63.38 118 LYS A C 1
ATOM 928 O O . LYS A 1 118 ? 13.497 -6.014 -4.421 1.00 63.38 118 LYS A O 1
ATOM 933 N N . LEU A 1 119 ? 13.156 -6.364 -6.608 1.00 69.94 119 LEU A N 1
ATOM 934 C CA . LEU A 1 119 ? 11.700 -6.415 -6.490 1.00 69.94 119 LEU A CA 1
ATOM 935 C C . LEU A 1 119 ? 11.258 -7.824 -6.076 1.00 69.94 119 LEU A C 1
ATOM 937 O O . LEU A 1 119 ? 11.286 -8.758 -6.876 1.00 69.94 119 LEU A O 1
ATOM 941 N N . ILE A 1 120 ? 10.835 -7.971 -4.822 1.00 73.12 120 ILE A N 1
ATOM 942 C CA . ILE A 1 120 ? 10.235 -9.206 -4.308 1.00 73.12 120 ILE A CA 1
ATOM 943 C C . ILE A 1 120 ? 8.717 -9.055 -4.378 1.00 73.12 120 ILE A C 1
ATOM 945 O O . ILE A 1 120 ? 8.157 -8.149 -3.768 1.00 73.12 120 ILE A O 1
ATOM 949 N N . LEU A 1 121 ? 8.051 -9.952 -5.103 1.00 79.56 121 LEU A N 1
ATOM 950 C CA . LEU A 1 121 ? 6.592 -10.003 -5.190 1.00 79.56 121 LEU A CA 1
ATOM 951 C C . LEU A 1 121 ? 6.078 -11.273 -4.523 1.00 79.56 121 LEU A C 1
ATOM 953 O O . LEU A 1 121 ? 6.736 -12.308 -4.578 1.00 79.56 121 LEU A O 1
ATOM 957 N N . LYS 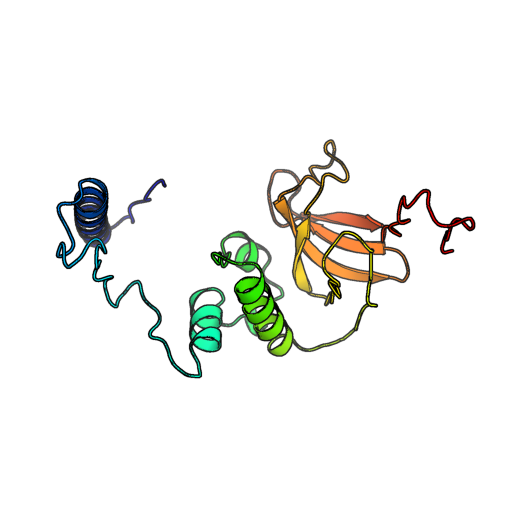A 1 122 ? 4.889 -11.188 -3.931 1.00 81.62 122 LYS A N 1
ATOM 958 C CA . LYS A 1 122 ? 4.169 -12.312 -3.328 1.00 81.62 122 LYS A CA 1
ATOM 959 C C . LYS A 1 122 ? 2.724 -12.296 -3.790 1.00 81.62 122 LYS A C 1
ATOM 961 O O . LYS A 1 122 ? 2.178 -11.227 -4.056 1.00 81.62 122 LYS A O 1
ATOM 966 N N . ILE A 1 123 ? 2.118 -13.477 -3.851 1.00 85.38 123 ILE A N 1
ATOM 967 C CA . ILE A 1 123 ? 0.680 -13.615 -4.075 1.00 85.38 123 ILE A CA 1
ATOM 968 C C . ILE A 1 123 ? -0.076 -12.894 -2.947 1.00 85.38 123 ILE A C 1
ATOM 970 O O . ILE A 1 123 ? 0.390 -12.814 -1.811 1.00 85.38 123 ILE A O 1
ATOM 974 N N . ASP A 1 124 ? -1.205 -12.295 -3.309 1.00 85.81 124 ASP A N 1
ATOM 975 C CA . ASP A 1 124 ? -2.108 -11.493 -2.486 1.00 85.81 124 ASP A CA 1
ATOM 976 C C . ASP A 1 124 ? -1.539 -10.185 -1.917 1.00 85.81 124 ASP A C 1
ATOM 978 O O . ASP A 1 124 ? -2.272 -9.442 -1.261 1.00 85.81 124 ASP A O 1
ATOM 982 N N . VAL A 1 125 ? -0.288 -9.827 -2.222 1.00 83.06 125 VAL A N 1
ATOM 983 C CA . VAL A 1 125 ? 0.285 -8.536 -1.816 1.00 83.06 125 VAL A CA 1
ATOM 984 C C . VAL A 1 125 ? -0.203 -7.404 -2.731 1.00 83.06 125 VAL A C 1
ATOM 986 O O . VAL A 1 125 ? -0.231 -7.568 -3.959 1.00 83.06 125 VAL A O 1
ATOM 989 N N . PRO A 1 126 ? -0.587 -6.239 -2.169 1.00 87.06 126 PRO A N 1
ATOM 990 C CA . PRO A 1 126 ? -0.874 -5.051 -2.958 1.00 87.06 126 PRO A CA 1
ATOM 991 C C . PRO A 1 126 ? 0.407 -4.459 -3.557 1.00 87.06 126 PRO A C 1
ATOM 993 O O . PRO A 1 126 ? 1.419 -4.297 -2.881 1.00 87.06 126 PRO A O 1
ATOM 996 N N . VAL A 1 127 ? 0.341 -4.073 -4.824 1.00 88.50 127 VAL A N 1
ATOM 997 C CA . VAL A 1 127 ? 1.418 -3.407 -5.561 1.00 88.50 127 VAL A CA 1
ATOM 998 C C . VAL A 1 127 ? 0.871 -2.182 -6.284 1.00 88.50 127 VAL A C 1
ATOM 1000 O O . VAL A 1 127 ? -0.337 -2.040 -6.481 1.00 88.50 127 VAL A O 1
ATOM 1003 N N . MET A 1 128 ? 1.754 -1.278 -6.691 1.00 89.75 128 MET A N 1
ATOM 1004 C CA . MET A 1 128 ? 1.387 -0.083 -7.444 1.00 89.75 128 MET A CA 1
ATOM 1005 C C . MET A 1 128 ? 2.233 0.003 -8.708 1.00 89.75 128 MET A C 1
ATOM 1007 O O . MET A 1 128 ? 3.442 -0.222 -8.667 1.00 89.75 128 MET A O 1
ATOM 1011 N N . LEU A 1 129 ? 1.603 0.333 -9.833 1.00 85.62 129 LEU A N 1
ATOM 1012 C CA . LEU A 1 129 ? 2.335 0.644 -11.054 1.00 85.62 129 LEU A CA 1
ATOM 1013 C C . LEU A 1 129 ? 3.078 1.969 -10.880 1.00 85.62 129 LEU A C 1
ATOM 1015 O O . LEU A 1 129 ? 2.471 2.968 -10.512 1.00 85.62 129 LEU A O 1
ATOM 1019 N N . LEU A 1 130 ? 4.373 1.977 -11.193 1.00 81.50 130 LEU A N 1
ATOM 1020 C CA . LEU A 1 130 ? 5.208 3.187 -11.194 1.00 81.50 130 LEU A CA 1
ATOM 1021 C C . LEU A 1 130 ? 5.307 3.843 -12.579 1.00 81.50 130 LEU A C 1
ATOM 1023 O O . LEU A 1 130 ? 5.953 4.873 -12.753 1.00 81.50 130 LEU A O 1
ATOM 1027 N N . MET A 1 131 ? 4.688 3.235 -13.590 1.00 76.38 131 MET A N 1
ATOM 1028 C CA . MET A 1 131 ? 4.700 3.719 -14.963 1.00 76.38 131 MET A CA 1
ATOM 1029 C C . MET A 1 131 ? 3.408 3.352 -15.686 1.00 76.38 131 MET A C 1
ATOM 1031 O O . MET A 1 131 ? 2.664 2.470 -15.259 1.00 76.38 131 MET A O 1
ATOM 1035 N N . ASN A 1 132 ? 3.155 4.036 -16.798 1.00 82.75 132 ASN A N 1
ATOM 1036 C CA . ASN A 1 132 ? 2.006 3.749 -17.643 1.00 82.75 132 ASN A CA 1
ATOM 1037 C C . ASN A 1 132 ? 2.270 2.487 -18.469 1.00 82.75 132 ASN A C 1
ATOM 1039 O O . ASN A 1 132 ? 3.272 2.423 -19.179 1.00 82.75 132 ASN A O 1
ATOM 1043 N N . VAL A 1 133 ? 1.367 1.513 -18.377 1.00 84.31 133 VAL A N 1
ATOM 1044 C CA . VAL A 1 133 ? 1.410 0.263 -19.148 1.00 84.31 133 VAL A CA 1
ATOM 1045 C C . VAL A 1 133 ? 0.377 0.322 -20.267 1.00 84.31 133 VAL A C 1
ATOM 1047 O O . VAL A 1 133 ? 0.722 0.167 -21.433 1.00 84.31 133 VAL A O 1
ATOM 1050 N N . ASP A 1 134 ? -0.875 0.612 -19.915 1.00 84.19 134 ASP A N 1
ATOM 1051 C CA . ASP A 1 134 ? -1.976 0.768 -20.861 1.00 84.19 134 ASP A CA 1
ATOM 1052 C C . ASP A 1 134 ? -2.994 1.769 -20.303 1.00 84.19 134 ASP A C 1
ATOM 1054 O O . ASP A 1 134 ? -3.763 1.485 -19.383 1.00 84.19 134 ASP A O 1
ATOM 1058 N N . HIS A 1 135 ? -2.989 2.977 -20.868 1.00 82.19 135 HIS A N 1
ATOM 1059 C CA . HIS A 1 135 ? -3.934 4.029 -20.491 1.00 82.19 135 HIS A CA 1
ATOM 1060 C C . HIS A 1 135 ? -5.379 3.665 -20.829 1.00 82.19 135 HIS A C 1
ATOM 1062 O O . HIS A 1 135 ? -6.282 4.021 -20.075 1.00 82.19 135 HIS A O 1
ATOM 1068 N N . SER A 1 136 ? -5.606 2.946 -21.930 1.00 82.81 136 SER A N 1
ATOM 1069 C CA . SER A 1 136 ? -6.955 2.597 -22.380 1.00 82.81 136 SER A CA 1
ATOM 1070 C C . SER A 1 136 ? -7.636 1.613 -21.428 1.00 82.81 136 SER A C 1
ATOM 1072 O O . SER A 1 136 ? -8.841 1.707 -21.196 1.00 82.81 136 SER A O 1
ATOM 1074 N N . SER A 1 137 ? -6.849 0.743 -20.789 1.00 82.19 137 SER A N 1
ATOM 1075 C CA . SER A 1 137 ? -7.309 -0.205 -19.775 1.00 82.19 137 SER A CA 1
ATOM 1076 C C . SER A 1 137 ? -7.142 0.301 -18.333 1.00 82.19 137 SER A C 1
ATOM 1078 O O . SER A 1 137 ? -7.310 -0.474 -17.387 1.00 82.19 137 SER A O 1
ATOM 1080 N N . GLY A 1 138 ? -6.808 1.580 -18.116 1.00 84.88 138 GLY A N 1
ATOM 1081 C CA . GLY A 1 138 ? -6.645 2.172 -16.777 1.00 84.88 138 GLY A CA 1
ATOM 1082 C C . GLY A 1 138 ? -5.414 1.687 -15.993 1.00 84.88 138 GLY A C 1
ATOM 1083 O O . GLY A 1 138 ? -5.349 1.8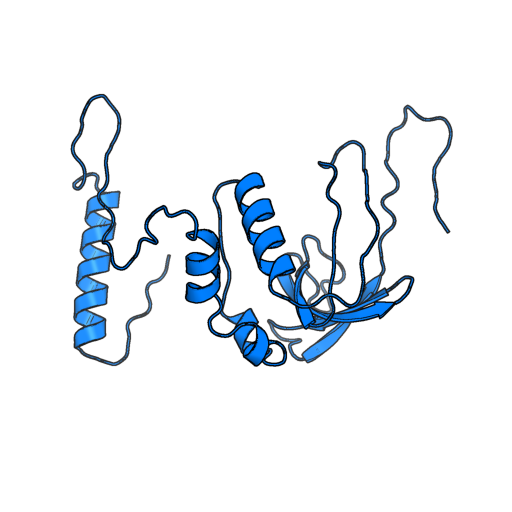48 -14.772 1.00 84.88 138 GLY A O 1
ATOM 1084 N N . LEU A 1 139 ? -4.433 1.087 -16.672 1.00 88.44 139 LEU A N 1
ATOM 1085 C CA . LEU A 1 139 ? -3.154 0.651 -16.108 1.00 88.44 139 LEU A CA 1
ATOM 1086 C C . LEU A 1 139 ? -2.113 1.764 -16.264 1.00 88.44 139 LEU A C 1
ATOM 1088 O O . LEU A 1 139 ? -1.192 1.688 -17.083 1.00 88.44 139 LEU A O 1
ATOM 1092 N N . CYS A 1 140 ? -2.290 2.827 -15.486 1.00 88.94 140 CYS A N 1
ATOM 1093 C CA . CYS A 1 140 ? -1.419 3.993 -15.456 1.00 88.94 140 CYS A CA 1
ATOM 1094 C C . CYS A 1 140 ? -0.571 4.045 -14.173 1.00 88.94 140 CYS A C 1
ATOM 1096 O O . CYS A 1 140 ? -0.729 3.236 -13.256 1.00 88.94 140 CYS A O 1
ATOM 1098 N N . ASN A 1 141 ? 0.359 4.999 -14.114 1.00 84.94 141 ASN A N 1
ATOM 1099 C CA . ASN A 1 141 ? 1.137 5.261 -12.907 1.00 84.94 141 ASN A CA 1
ATOM 1100 C C . ASN A 1 141 ? 0.200 5.568 -11.723 1.00 84.94 141 ASN A C 1
ATOM 1102 O O . ASN A 1 141 ? -0.738 6.355 -11.849 1.00 84.94 141 ASN A O 1
ATOM 1106 N N . GLY A 1 142 ? 0.454 4.941 -10.577 1.00 85.19 142 GLY A N 1
ATOM 1107 C CA . GLY A 1 142 ? -0.383 5.027 -9.386 1.00 85.19 142 GLY A CA 1
ATOM 1108 C C . GLY A 1 142 ? -1.504 3.985 -9.315 1.00 85.19 142 GLY A C 1
ATOM 1109 O O . GLY A 1 142 ? -2.126 3.847 -8.256 1.00 85.19 142 GLY A O 1
ATOM 1110 N N . THR A 1 143 ? -1.767 3.218 -10.384 1.00 88.94 143 THR A N 1
ATOM 1111 C CA . THR A 1 143 ? -2.784 2.158 -10.347 1.00 88.94 143 THR A CA 1
ATOM 1112 C C . THR A 1 143 ? -2.385 1.087 -9.335 1.00 88.94 143 THR A C 1
ATOM 1114 O O . THR A 1 143 ? -1.321 0.473 -9.437 1.00 88.94 143 THR A O 1
ATOM 1117 N N . ARG A 1 144 ? -3.261 0.863 -8.349 1.00 91.38 144 ARG A N 1
ATOM 1118 C CA . ARG A 1 144 ? -3.092 -0.152 -7.304 1.00 91.38 144 ARG A CA 1
ATOM 1119 C C . ARG A 1 144 ? -3.665 -1.480 -7.759 1.00 91.38 144 ARG A C 1
ATOM 1121 O O . ARG A 1 144 ? -4.806 -1.546 -8.224 1.00 91.38 144 ARG A O 1
ATOM 1128 N N . LEU A 1 145 ? -2.882 -2.525 -7.569 1.00 92.25 145 LEU A N 1
ATOM 1129 C CA . LEU A 1 145 ? -3.170 -3.876 -8.004 1.00 92.25 145 LEU A CA 1
ATOM 1130 C C . LEU A 1 145 ? -2.937 -4.858 -6.849 1.00 92.25 145 LEU A C 1
ATOM 1132 O O . LEU A 1 145 ? -2.167 -4.563 -5.944 1.00 92.25 145 LEU A O 1
ATOM 1136 N N . GLN A 1 146 ? -3.559 -6.031 -6.887 1.00 90.94 146 GLN A N 1
ATOM 1137 C CA . GLN A 1 146 ? -3.233 -7.155 -6.006 1.00 90.94 146 GLN A CA 1
ATOM 1138 C C . GLN A 1 146 ? -2.684 -8.306 -6.837 1.00 90.94 146 GLN A C 1
ATOM 1140 O O . GLN A 1 146 ? -3.320 -8.705 -7.811 1.00 90.94 146 GLN A O 1
ATOM 1145 N N . VAL A 1 147 ? -1.524 -8.842 -6.461 1.00 89.88 147 VAL A N 1
ATOM 1146 C CA . VAL A 1 147 ? -0.929 -9.989 -7.158 1.00 89.88 147 VAL A CA 1
ATOM 1147 C C . VAL A 1 147 ? -1.810 -11.218 -6.946 1.00 89.88 147 VAL A C 1
ATOM 1149 O O . VAL A 1 147 ? -2.123 -11.573 -5.816 1.00 89.88 147 VAL A O 1
ATOM 1152 N N . ARG A 1 148 ? -2.209 -11.880 -8.030 1.00 90.06 148 ARG A N 1
ATOM 1153 C CA . ARG A 1 148 ? -2.992 -13.124 -8.004 1.00 90.06 148 ARG A CA 1
ATOM 1154 C C . ARG A 1 148 ? -2.148 -14.334 -8.329 1.00 90.06 148 ARG A C 1
ATOM 1156 O O . ARG A 1 148 ? -2.301 -15.375 -7.700 1.00 90.06 148 ARG A O 1
ATOM 1163 N N . LYS A 1 149 ? -1.247 -14.187 -9.296 1.00 89.88 149 LYS A N 1
ATOM 1164 C CA . LYS A 1 149 ? -0.396 -15.278 -9.750 1.00 89.88 149 LYS A CA 1
ATOM 1165 C C . LYS A 1 149 ? 0.929 -14.745 -10.264 1.00 89.88 149 LYS A C 1
ATOM 1167 O O . LYS A 1 149 ? 0.989 -13.708 -10.927 1.00 89.88 149 LYS A O 1
ATOM 1172 N N . LEU A 1 150 ? 1.991 -15.483 -9.974 1.00 86.12 150 LEU A N 1
ATOM 1173 C CA . LEU A 1 150 ? 3.322 -15.238 -10.502 1.00 86.12 150 LEU A CA 1
ATOM 1174 C C . LEU A 1 150 ? 3.630 -16.342 -11.513 1.00 86.12 150 LEU A C 1
ATOM 1176 O O . LEU A 1 150 ? 3.796 -17.499 -11.156 1.00 86.12 150 LEU A O 1
ATOM 1180 N N . GLU A 1 151 ? 3.678 -15.994 -12.796 1.00 82.19 151 GLU A N 1
ATOM 1181 C CA . GLU A 1 151 ? 4.110 -16.907 -13.857 1.00 82.19 151 GLU A CA 1
ATOM 1182 C C . GLU A 1 151 ? 5.484 -16.498 -14.387 1.00 82.19 151 GLU A C 1
ATOM 1184 O O . GLU A 1 151 ? 5.937 -15.382 -14.155 1.00 82.19 151 GLU A O 1
ATOM 1189 N N . ASN A 1 152 ? 6.156 -17.365 -15.149 1.00 76.56 152 ASN A N 1
ATOM 1190 C CA . ASN A 1 152 ? 7.538 -17.140 -15.602 1.00 76.56 152 ASN A CA 1
ATOM 1191 C C . ASN A 1 152 ? 7.788 -15.758 -16.239 1.00 76.56 152 ASN A C 1
ATOM 1193 O O . ASN A 1 152 ? 8.826 -15.148 -15.976 1.00 76.56 152 ASN A O 1
ATOM 1197 N N . HIS A 1 153 ? 6.837 -15.244 -17.025 1.00 77.06 153 HIS A N 1
ATOM 1198 C CA . HIS A 1 153 ? 6.981 -13.987 -17.777 1.00 77.06 153 HIS A CA 1
ATOM 1199 C C . HIS A 1 153 ? 5.867 -12.974 -17.516 1.00 77.06 153 HIS A C 1
ATOM 1201 O O . HIS A 1 153 ? 5.918 -11.862 -18.036 1.00 77.06 153 HIS A O 1
ATOM 1207 N N . VAL A 1 154 ? 4.866 -13.334 -16.715 1.00 84.38 154 VAL A N 1
ATOM 1208 C CA . VAL A 1 154 ? 3.673 -12.519 -16.492 1.00 84.38 154 VAL A CA 1
ATOM 1209 C C . VAL A 1 154 ? 3.364 -12.502 -15.006 1.00 84.38 154 VAL A C 1
ATOM 1211 O O . VAL A 1 154 ? 3.483 -13.507 -14.309 1.00 84.38 154 VAL A O 1
ATOM 1214 N N . ILE A 1 155 ? 2.999 -11.329 -14.516 1.00 89.25 155 ILE A N 1
ATOM 1215 C CA . ILE A 1 155 ? 2.433 -11.145 -13.190 1.00 89.25 155 ILE A CA 1
ATOM 1216 C C . ILE A 1 155 ? 0.945 -10.909 -13.422 1.00 89.25 155 ILE A C 1
ATOM 1218 O O . ILE A 1 155 ? 0.558 -9.911 -14.032 1.00 89.25 155 ILE A O 1
ATOM 1222 N N . GLU A 1 156 ? 0.121 -11.852 -12.985 1.00 91.44 156 GLU A N 1
ATOM 1223 C CA . GLU A 1 156 ? -1.324 -11.683 -13.007 1.00 91.44 156 GLU A CA 1
ATOM 1224 C C . GLU A 1 156 ? -1.720 -10.876 -11.780 1.00 91.44 156 GLU A C 1
ATOM 1226 O O . GLU A 1 156 ? -1.465 -11.282 -10.642 1.00 91.44 156 GLU A O 1
ATOM 1231 N N . CYS A 1 157 ? -2.343 -9.732 -12.016 1.00 92.44 157 CYS A N 1
ATOM 1232 C CA . CYS A 1 157 ? -2.805 -8.854 -10.967 1.00 92.44 157 CYS A CA 1
ATOM 1233 C C . CYS A 1 157 ? -4.272 -8.495 -11.154 1.00 92.44 157 CYS A C 1
ATOM 1235 O O . CYS A 1 157 ? -4.753 -8.352 -12.268 1.00 92.44 157 CYS A O 1
ATOM 1237 N N . GLU A 1 158 ? -4.970 -8.237 -10.061 1.00 93.06 158 GLU A N 1
ATOM 1238 C CA . GLU A 1 158 ? -6.315 -7.683 -10.094 1.00 93.06 158 GLU A CA 1
ATOM 1239 C C . GLU A 1 158 ? -6.303 -6.191 -9.755 1.00 93.06 158 GLU A C 1
ATOM 1241 O O . GLU A 1 158 ? -5.649 -5.772 -8.799 1.00 93.06 158 GLU A O 1
ATOM 1246 N N . VAL A 1 159 ? -7.049 -5.381 -10.505 1.00 92.50 159 VAL A N 1
ATOM 1247 C CA . VAL A 1 159 ? -7.167 -3.939 -10.262 1.00 92.50 159 VAL A CA 1
ATOM 1248 C C . VAL A 1 159 ? -7.995 -3.651 -9.006 1.00 92.50 159 VAL A C 1
ATOM 1250 O O . VAL A 1 159 ? -9.152 -4.056 -8.897 1.00 92.50 159 VAL A O 1
ATOM 1253 N N . LEU A 1 160 ? -7.424 -2.882 -8.072 1.00 89.62 160 LEU A N 1
ATOM 1254 C CA . LEU A 1 160 ? -8.066 -2.528 -6.798 1.00 89.62 160 LEU A CA 1
ATOM 1255 C C . LEU A 1 160 ? -8.826 -1.190 -6.840 1.00 89.62 160 LEU A C 1
ATOM 1257 O O . LEU A 1 160 ? -9.628 -0.899 -5.950 1.00 89.62 160 LEU A O 1
ATOM 1261 N N . MET A 1 161 ? -8.573 -0.343 -7.845 1.00 82.44 161 MET A N 1
ATOM 1262 C CA . MET A 1 161 ? -9.002 1.064 -7.882 1.00 82.44 161 MET A CA 1
ATOM 1263 C C . MET A 1 161 ? -9.513 1.513 -9.260 1.00 82.44 161 MET A C 1
ATOM 1265 O O . MET A 1 161 ? -9.094 0.994 -10.286 1.00 82.44 161 MET A O 1
ATOM 1269 N N . GLY A 1 162 ? -10.377 2.535 -9.278 1.00 82.94 162 GLY A N 1
ATOM 1270 C CA . GLY A 1 162 ? -10.851 3.185 -10.507 1.00 82.94 162 GLY A CA 1
ATOM 1271 C C . GLY A 1 162 ? -12.049 2.506 -11.178 1.00 82.94 162 GLY A C 1
ATOM 1272 O O . GLY A 1 162 ? -12.817 1.795 -10.537 1.00 82.94 162 GLY A O 1
ATOM 1273 N N . ASN A 1 163 ? -12.219 2.758 -12.476 1.00 82.81 163 ASN A N 1
ATOM 1274 C CA . ASN A 1 163 ? -13.364 2.258 -13.249 1.00 82.81 163 ASN A CA 1
ATOM 1275 C C . ASN A 1 163 ? -13.238 0.771 -13.610 1.00 82.81 163 ASN A C 1
ATOM 1277 O O . ASN A 1 163 ? -14.238 0.125 -13.894 1.00 82.81 163 ASN A O 1
ATOM 1281 N N . ASN A 1 164 ? -12.018 0.230 -13.552 1.00 86.69 164 ASN A N 1
ATOM 1282 C CA . ASN A 1 164 ? -11.706 -1.142 -13.950 1.00 86.69 164 ASN A CA 1
ATOM 1283 C C . ASN A 1 164 ? -11.470 -2.059 -12.739 1.00 86.69 164 ASN A C 1
ATOM 1285 O O . ASN A 1 164 ? -10.778 -3.064 -12.857 1.00 86.69 164 ASN A O 1
ATOM 1289 N N . VAL A 1 165 ? -12.007 -1.711 -11.562 1.00 89.25 165 VAL A N 1
ATOM 1290 C CA . VAL A 1 165 ? -11.897 -2.540 -10.346 1.00 89.25 165 VAL A CA 1
ATOM 1291 C C . VAL A 1 165 ? -12.391 -3.956 -10.631 1.00 89.25 165 VAL A C 1
ATOM 1293 O O . VAL A 1 165 ? -13.447 -4.141 -11.230 1.00 89.25 165 VAL A O 1
ATOM 1296 N N . GLY A 1 166 ? -11.639 -4.955 -10.177 1.00 89.56 166 GLY A N 1
ATOM 1297 C CA . GLY A 1 166 ? -11.963 -6.361 -10.409 1.00 89.56 166 GLY A CA 1
ATOM 1298 C C . GLY A 1 166 ? -11.409 -6.937 -11.709 1.00 89.56 166 GLY A C 1
ATOM 1299 O O . GLY A 1 166 ? -11.388 -8.155 -11.867 1.00 89.56 166 GLY A O 1
ATOM 1300 N N . HIS A 1 167 ? -10.938 -6.093 -12.632 1.00 91.81 167 HIS A N 1
ATOM 1301 C CA . HIS A 1 167 ? -10.346 -6.552 -13.882 1.00 91.81 167 HIS A CA 1
ATOM 1302 C C . HIS A 1 167 ? -8.987 -7.221 -13.639 1.00 91.81 167 HIS A C 1
ATOM 1304 O O . HIS A 1 167 ? -8.170 -6.722 -12.860 1.00 91.81 167 HIS A O 1
ATOM 1310 N N . ILE A 1 168 ? -8.729 -8.320 -14.351 1.00 93.56 168 ILE A N 1
ATOM 1311 C CA . ILE A 1 168 ? -7.442 -9.019 -14.328 1.00 93.56 168 ILE A CA 1
ATOM 1312 C C . ILE A 1 168 ? -6.498 -8.382 -15.347 1.00 93.56 168 ILE A C 1
ATOM 1314 O O . ILE A 1 168 ? -6.742 -8.388 -16.551 1.00 93.56 168 ILE A O 1
ATOM 1318 N N . ALA A 1 169 ? -5.416 -7.801 -14.851 1.00 91.56 169 ALA A N 1
ATOM 1319 C CA . ALA A 1 169 ? -4.325 -7.239 -15.619 1.00 91.56 169 ALA A CA 1
ATOM 1320 C C . ALA A 1 169 ? -3.164 -8.236 -15.687 1.00 91.56 169 ALA A C 1
ATOM 1322 O O . ALA A 1 169 ? -2.674 -8.711 -14.663 1.00 91.56 169 ALA A O 1
ATOM 1323 N N . LEU A 1 170 ? -2.690 -8.510 -16.899 1.00 90.94 170 LEU A N 1
ATOM 1324 C CA . LEU A 1 170 ? -1.488 -9.302 -17.129 1.00 90.94 170 LEU A CA 1
ATOM 1325 C C . LEU A 1 170 ? -0.315 -8.351 -17.339 1.00 90.94 170 LEU A C 1
ATOM 1327 O O . LEU A 1 170 ? -0.186 -7.726 -18.391 1.00 90.94 170 LEU A O 1
ATOM 1331 N N . ILE A 1 171 ? 0.534 -8.215 -16.325 1.00 88.31 171 ILE A N 1
ATOM 1332 C CA . ILE A 1 171 ? 1.712 -7.353 -16.389 1.00 88.31 171 ILE A CA 1
ATOM 1333 C C . ILE A 1 171 ? 2.893 -8.191 -16.864 1.00 88.31 171 ILE A C 1
ATOM 1335 O O . ILE A 1 171 ? 3.422 -9.025 -16.126 1.00 88.31 171 ILE A O 1
ATOM 1339 N N . SER A 1 172 ? 3.307 -7.981 -18.115 1.00 82.69 172 SER A N 1
ATOM 1340 C CA . SER A 1 172 ? 4.512 -8.623 -18.642 1.00 82.69 172 SER A CA 1
ATOM 1341 C C . SER A 1 172 ? 5.725 -8.193 -17.822 1.00 82.69 172 SER A C 1
ATOM 1343 O O . SER A 1 172 ? 5.930 -7.003 -17.571 1.00 82.69 172 SER A O 1
ATOM 1345 N N . ARG A 1 173 ? 6.574 -9.151 -17.447 1.00 72.69 173 ARG A N 1
ATOM 1346 C CA . ARG A 1 173 ? 7.872 -8.862 -16.834 1.00 72.69 173 ARG A CA 1
ATOM 1347 C C . ARG A 1 173 ? 8.735 -8.158 -17.881 1.00 72.69 173 ARG A C 1
ATOM 1349 O O . ARG A 1 173 ? 9.131 -8.764 -18.874 1.00 72.69 173 ARG A O 1
ATOM 1356 N N . MET A 1 174 ? 8.969 -6.859 -17.705 1.00 61.50 174 MET A N 1
ATOM 1357 C CA . MET A 1 174 ? 9.828 -6.095 -18.607 1.00 61.50 174 MET A CA 1
ATOM 1358 C C . MET A 1 174 ? 11.295 -6.374 -18.285 1.00 61.50 174 MET A C 1
ATOM 1360 O O . MET A 1 174 ? 11.766 -6.101 -17.183 1.00 61.50 174 MET A O 1
ATOM 1364 N N . ASN A 1 175 ? 12.030 -6.879 -19.273 1.00 50.69 175 ASN A N 1
ATOM 1365 C CA . ASN A 1 175 ? 13.485 -6.896 -19.229 1.00 50.69 175 ASN A CA 1
ATOM 1366 C C . ASN A 1 175 ? 13.984 -5.481 -19.534 1.00 50.69 175 ASN A C 1
ATOM 1368 O O . ASN A 1 175 ? 13.899 -5.019 -20.672 1.00 50.69 175 ASN A O 1
ATOM 1372 N N . MET A 1 176 ? 14.506 -4.786 -18.526 1.00 44.72 176 MET A N 1
ATOM 1373 C CA . MET A 1 176 ? 15.213 -3.531 -18.755 1.00 44.72 176 MET A CA 1
ATOM 1374 C C . MET A 1 176 ? 16.537 -3.822 -19.468 1.00 44.72 176 MET A C 1
ATOM 1376 O O . MET A 1 176 ? 17.419 -4.478 -18.914 1.00 44.72 176 MET A O 1
ATOM 1380 N N . VAL A 1 177 ? 16.679 -3.331 -20.698 1.00 47.09 177 VAL A N 1
ATOM 1381 C CA . VAL A 1 177 ? 17.967 -3.309 -21.398 1.00 47.09 177 VAL A CA 1
ATOM 1382 C C . VAL A 1 177 ? 18.653 -1.993 -21.032 1.00 47.09 177 VAL A C 1
ATOM 1384 O O . VAL A 1 177 ? 18.128 -0.937 -21.387 1.00 47.09 177 VAL A O 1
ATOM 1387 N N . PRO A 1 178 ? 19.790 -2.004 -20.315 1.00 47.91 178 PRO A N 1
ATOM 1388 C CA . PRO A 1 178 ? 20.517 -0.774 -20.036 1.00 47.91 178 PRO A CA 1
ATOM 1389 C C . PRO A 1 178 ? 20.997 -0.146 -21.352 1.00 47.91 178 PRO A C 1
ATOM 1391 O O . PRO A 1 178 ? 21.682 -0.786 -22.147 1.00 47.91 178 PRO A O 1
ATOM 1394 N N . THR A 1 179 ? 20.651 1.119 -21.575 1.00 44.91 179 THR A N 1
ATOM 1395 C CA . THR A 1 179 ? 20.961 1.906 -22.782 1.00 44.91 179 THR A CA 1
ATOM 1396 C C . THR A 1 179 ? 22.391 2.460 -22.810 1.00 44.91 179 THR A C 1
ATOM 1398 O O . THR A 1 179 ? 22.655 3.438 -23.501 1.00 44.91 179 THR A O 1
ATOM 1401 N N . ASN A 1 180 ? 23.333 1.876 -22.061 1.00 51.50 180 ASN A N 1
ATOM 1402 C CA . ASN A 1 180 ? 24.709 2.374 -22.047 1.00 51.50 180 ASN A CA 1
ATOM 1403 C C . ASN A 1 180 ? 25.372 2.157 -23.418 1.00 51.50 180 ASN A C 1
ATOM 1405 O O . ASN A 1 180 ? 25.707 1.030 -23.780 1.00 51.50 180 ASN A O 1
ATOM 1409 N N . GLU A 1 181 ? 25.616 3.251 -24.146 1.00 51.41 181 GLU A N 1
ATOM 1410 C CA . GLU A 1 181 ? 26.368 3.275 -25.413 1.00 51.41 181 GLU A CA 1
ATOM 1411 C C . GLU A 1 181 ? 27.839 2.841 -25.251 1.00 51.41 181 GLU A C 1
ATOM 1413 O O . GLU A 1 181 ? 28.536 2.598 -26.231 1.00 51.41 181 GLU A O 1
ATOM 1418 N N . THR A 1 182 ? 28.319 2.704 -24.012 1.00 52.19 182 THR A N 1
ATOM 1419 C CA . THR A 1 182 ? 29.696 2.324 -23.671 1.00 52.19 182 THR A CA 1
ATOM 1420 C C . THR A 1 182 ? 29.969 0.820 -23.695 1.00 52.19 182 THR A C 1
ATOM 1422 O O . THR A 1 182 ? 31.126 0.422 -23.561 1.00 52.19 182 THR A O 1
ATOM 1425 N N . VAL A 1 183 ? 28.953 -0.034 -23.869 1.00 50.94 183 VAL A N 1
ATOM 1426 C CA . VAL A 1 183 ? 29.137 -1.494 -23.874 1.00 50.94 183 VAL A CA 1
ATOM 1427 C C . VAL A 1 183 ? 28.914 -2.048 -25.289 1.00 50.94 183 VAL A C 1
ATOM 1429 O O . VAL A 1 183 ? 27.814 -1.916 -25.823 1.00 50.94 183 VAL A O 1
ATOM 1432 N N . PRO A 1 184 ? 29.909 -2.712 -25.914 1.00 45.50 184 PRO A N 1
ATOM 1433 C CA . PRO A 1 184 ? 29.827 -3.165 -27.310 1.00 45.50 184 PRO A CA 1
ATOM 1434 C C . PRO A 1 184 ? 28.855 -4.337 -27.537 1.00 45.50 184 PRO A C 1
ATOM 1436 O O . PRO A 1 184 ? 28.660 -4.771 -28.670 1.00 45.50 184 PRO A O 1
ATOM 1439 N N . ILE A 1 185 ? 28.241 -4.866 -26.475 1.00 47.22 185 ILE A N 1
ATOM 1440 C CA . ILE A 1 185 ? 27.340 -6.017 -26.526 1.00 47.22 185 ILE A CA 1
ATOM 1441 C C . ILE A 1 185 ? 25.993 -5.612 -25.930 1.00 47.22 185 ILE A C 1
ATOM 1443 O O . ILE A 1 185 ? 25.892 -5.265 -24.754 1.00 47.22 185 ILE A O 1
ATOM 1447 N N . ARG A 1 186 ? 24.941 -5.693 -26.752 1.00 44.59 186 ARG A N 1
ATOM 1448 C CA . ARG A 1 186 ? 23.554 -5.525 -26.309 1.00 44.59 186 ARG A CA 1
ATOM 1449 C C . ARG A 1 186 ? 23.118 -6.785 -25.571 1.00 44.59 186 ARG A C 1
ATOM 1451 O O . ARG A 1 186 ? 22.938 -7.835 -26.183 1.00 44.59 186 ARG A O 1
ATOM 1458 N N . PHE A 1 187 ? 22.934 -6.680 -24.261 1.00 42.03 187 PHE A N 1
ATOM 1459 C CA . PHE A 1 187 ? 22.352 -7.760 -23.473 1.00 42.03 187 PHE A CA 1
ATOM 1460 C C . PHE A 1 187 ? 20.834 -7.754 -23.655 1.00 42.03 187 PHE A C 1
ATOM 1462 O O . PHE A 1 187 ? 20.138 -6.893 -23.124 1.00 42.03 187 PHE A O 1
ATOM 1469 N N . GLN A 1 188 ? 20.320 -8.718 -24.415 1.00 37.47 188 GLN A N 1
ATOM 1470 C CA . GLN A 1 188 ? 18.891 -8.989 -24.531 1.00 37.47 188 GLN A CA 1
ATOM 1471 C C . GLN A 1 188 ? 18.631 -10.369 -23.925 1.00 37.47 188 GLN A C 1
ATOM 1473 O O . GLN A 1 188 ? 19.223 -11.358 -24.361 1.00 37.47 188 GLN A O 1
ATOM 1478 N N . ARG A 1 189 ? 17.798 -10.443 -22.881 1.00 41.47 189 ARG A N 1
ATOM 1479 C CA . ARG A 1 189 ? 17.450 -11.719 -22.245 1.00 41.47 189 ARG A CA 1
ATOM 1480 C C . ARG A 1 189 ? 16.231 -12.327 -22.945 1.00 41.47 189 ARG A C 1
ATOM 1482 O O . ARG A 1 189 ? 15.252 -11.615 -23.175 1.00 41.47 189 ARG A O 1
ATOM 1489 N N . ARG A 1 190 ? 16.335 -13.611 -23.299 1.00 40.19 190 ARG A N 1
ATOM 1490 C CA . ARG A 1 190 ? 15.191 -14.486 -23.589 1.00 40.19 190 ARG A CA 1
ATOM 1491 C C . ARG A 1 190 ? 14.550 -14.931 -22.286 1.00 40.19 190 ARG A C 1
ATOM 1493 O O . ARG A 1 190 ? 15.317 -15.098 -21.308 1.00 40.19 190 ARG A O 1
#

Secondary structure (DSSP, 8-state):
------SSHHHHHHHHHHHHHHHHHHTT-SSEEETTEEE----GGG-----TTHHHHHHHHHSTTHHHHTT-HHHHHT-----SSHHHHHHHHHHHHHHSPPS--------TTS--------TT-EEE-SS-SBTTTTB-TT-EEEEEEE-SSEEEEEE-SSTTTT-EEEEE--------TT-SS-----

pLDDT: mean 75.32, std 15.29, range [37.47, 93.56]

InterPro domains:
  IPR027417 P-loop containing nucleoside triphosphate hydrolase [SSF52540] (75-170)
  IPR049163 DNA helicase Pif1-like, 2B domain [PF21530] (104-150)

Organism: Arachis duranensis (NCBI:txid130453)

Sequence (190 aa):
MRLSVGTTTSDQDETEQFCEWLLKVGDGLIGDNIDSEFEICLSKDIVILSSDQAFDELVHFSYPNILKNMSSKNFFKARTILAPTLDIIEEVNNHLMAIIPVEELLNIINCSNLPPHKLILKIDVPVMLLMNVDHSSGLCNGTRLQVRKLENHVIECEVLMGNNVGHIALISRMNMVPTNETVPIRFQRR

Radius of gyration: 21.42 Å; chains: 1; bounding box: 51×50×48 Å